Protein AF-R6WXA5-F1 (afdb_monomer_lite)

pLDDT: mean 90.37, std 5.92, range [60.19, 98.25]

Sequence (351 aa):
MADRLEKLKTVSFQEGLGNMNDKSKRLVQAVDMLAMAINAKVDKEKLERTALLCKCDLVTGMVIEFTELQGVMGREYAKLDGEAPEVALGIYEHYLPRFAGDELPTTDIGRLTGIADKLDNICATFSRGLAPTGSQDPYALRRQALGIINILLDGNYHVSLYKVIAGALYLLNIPAEDTKKLVPQIAEFMKQRLRNMLMDQGIRYDVVDAVLADQMNDDFTDLVARAKALNSFVASAEAPALIQAATRVANLCKKIEEESAINPQLFAVEAEGALHNAAMAASKEVLVAATKYDYAAVLAEAVKLVDPINKFFEDVMVMDEDVRVKNNRLALLAAVKDITHAVGDLSVIVQ

Organism: NCBI:txid1263101

Secondary structure (DSSP, 8-state):
-HHHHGGGGGSB-STTS-BHHHHHHHHHHHHHHHHHHTT----HHHHHHHHHHTTGGGGSHHHHH-GGGTTHHHHHHHHHTT--HHHHHHHHHTT--SSTTPPPP-SHHHHHHHHHHHHHHHHHHHHTT----TT--TT-HHHHHHHHHHHHHHTT----HHHHHHHHHHHTT--HHHHHHHHHHHHHHHHHHHHHHHHHTT--HHHHHHHHT-SS---HHHHHHHHHHHHHHHTSTTHHHHHHHHHHHHHHHTT-SS-----GGG--SHHHHHHHHHHHHHHHHHHHHHHTT-HHHHHHHHHTTHHHHHHHHHH--SS-SSHHHHHHHHHHHHHHHHHHTSSS-GGG---

Foldseek 3Di:
DVVLLVVQQVACDDVPQGTVNLQLQLLLVLLVVQCVQQVPPDDNVLLSLLSNQLCSCCPPPCCVVPVVCRLVVSLVVCVVVVHDNSSSLLSNQLCPPVAPPRDHRPDPSNLSSNLSNLLLLLLVCVLVVNPDDDPDDPPCNLRSLVNNLVSCQVVVGWGQQLVSSLSSCVSSVHDPVVNVVSSVVSLVSSLVSLLVVCVVVVQDNLLSCFLSVPPPDSTSNLSSLLSVLVSVVCPDPLLVLLLVLLLVLVVLLVPDPDQDDADPVLDPDVLLVVLLVLLVVLVVQLVVCVVVSNVNSLQVSLSSSSVSSVVCVVTDDLPDPPPVSNNNSNNSSVSNNCSSSVSGRSNSDDD

InterPro domains:
  IPR006194 Glycine-tRNA synthetase, heterodimeric [PS50861] (22-314)
  IPR006194 Glycine-tRNA synthetase, heterodimeric [PTHR30075] (2-349)
  IPR008909 DALR anticodon binding [PF05746] (244-339)
  IPR008909 DALR anticodon binding [SM00836] (243-339)
  IPR009080 Aminoacyl-tRNA synthetase, class Ia, anticodon-binding [SSF47323] (240-338)
  IPR015944 Glycine-tRNA ligase, beta subunit [PF02092] (2-213)
  IPR015944 Glycine-tRNA ligase, beta subunit [TIGR00211] (2-349)

Radius of gyration: 25.03 Å; chains: 1; bounding box: 55×35×79 Å

Structure (mmCIF, N/CA/C/O backbone):
data_AF-R6WXA5-F1
#
_entry.id   AF-R6WXA5-F1
#
loop_
_atom_site.group_PDB
_atom_site.id
_atom_site.type_symbol
_atom_site.label_atom_id
_atom_site.label_alt_id
_atom_site.label_comp_id
_atom_site.label_asym_id
_atom_site.label_entity_id
_atom_site.label_seq_id
_atom_site.pdbx_PDB_ins_code
_atom_site.Cartn_x
_atom_site.Cartn_y
_atom_site.Cartn_z
_atom_site.occupancy
_atom_site.B_iso_or_equiv
_atom_site.auth_seq_id
_atom_site.auth_comp_id
_atom_site.auth_asym_id
_atom_site.auth_atom_id
_atom_site.pdbx_PDB_model_num
ATOM 1 N N . MET A 1 1 ? 15.203 -4.838 -30.012 1.00 76.81 1 MET A N 1
ATOM 2 C CA . MET A 1 1 ? 15.197 -4.538 -28.566 1.00 76.81 1 MET A CA 1
ATOM 3 C C . MET A 1 1 ? 16.070 -5.529 -27.831 1.00 76.81 1 MET A C 1
ATOM 5 O O . MET A 1 1 ? 16.974 -5.095 -27.131 1.00 76.81 1 MET A O 1
ATOM 9 N N . ALA A 1 2 ? 15.900 -6.831 -28.078 1.00 77.69 2 ALA A N 1
ATOM 10 C CA . ALA A 1 2 ? 16.772 -7.879 -27.544 1.00 77.69 2 ALA A CA 1
ATOM 11 C C . ALA A 1 2 ? 18.280 -7.620 -27.769 1.00 77.69 2 ALA A C 1
ATOM 13 O O . ALA A 1 2 ? 19.052 -7.717 -26.823 1.00 77.69 2 ALA A O 1
ATOM 14 N N . ASP A 1 3 ? 18.701 -7.163 -28.954 1.00 80.12 3 ASP A N 1
ATOM 15 C CA . ASP A 1 3 ? 20.123 -6.858 -29.224 1.00 80.12 3 ASP A CA 1
ATOM 16 C C . ASP A 1 3 ? 20.683 -5.696 -28.382 1.00 80.12 3 ASP A C 1
ATOM 18 O O . ASP A 1 3 ? 21.893 -5.568 -28.184 1.00 80.12 3 ASP A O 1
ATOM 22 N N . ARG A 1 4 ? 19.806 -4.817 -27.878 1.00 83.88 4 ARG A N 1
ATOM 23 C CA . ARG A 1 4 ? 20.179 -3.687 -27.012 1.00 83.88 4 ARG A CA 1
ATOM 24 C C . ARG A 1 4 ? 20.312 -4.107 -25.548 1.00 83.88 4 ARG A C 1
ATOM 26 O O . ARG A 1 4 ? 20.977 -3.407 -24.790 1.00 83.88 4 ARG A O 1
ATOM 33 N N . LEU A 1 5 ? 19.765 -5.262 -25.169 1.00 84.81 5 LEU A N 1
ATOM 34 C CA . LEU A 1 5 ? 19.837 -5.800 -23.812 1.00 84.81 5 LEU A CA 1
ATOM 35 C C . LEU A 1 5 ? 21.292 -5.996 -23.360 1.00 84.81 5 LEU A C 1
ATOM 37 O O . LEU A 1 5 ? 21.645 -5.654 -22.234 1.00 84.81 5 LEU A O 1
ATOM 41 N N . GLU A 1 6 ? 22.157 -6.490 -24.249 1.00 88.81 6 GLU A N 1
ATOM 42 C CA . GLU A 1 6 ? 23.588 -6.664 -23.968 1.00 88.81 6 GLU A CA 1
ATOM 43 C C . GLU A 1 6 ? 24.308 -5.325 -23.775 1.00 88.81 6 GLU A C 1
ATOM 45 O O . GLU A 1 6 ? 25.176 -5.201 -22.909 1.00 88.81 6 GLU A O 1
ATOM 50 N N . LYS A 1 7 ? 23.896 -4.285 -24.509 1.00 89.19 7 LYS A N 1
ATOM 51 C CA . LYS A 1 7 ? 24.450 -2.933 -24.356 1.00 89.19 7 LYS A CA 1
ATOM 52 C C . LYS A 1 7 ? 24.107 -2.313 -23.002 1.00 89.19 7 LYS A C 1
ATOM 54 O O . LYS A 1 7 ? 24.861 -1.474 -22.533 1.00 89.19 7 LYS A O 1
ATOM 59 N N . LEU A 1 8 ? 23.051 -2.756 -22.313 1.00 89.56 8 LEU A N 1
ATOM 60 C CA . LEU A 1 8 ? 22.745 -2.270 -20.959 1.00 89.56 8 LEU A CA 1
ATOM 61 C C . LEU A 1 8 ? 23.843 -2.576 -19.932 1.00 89.56 8 LEU A C 1
ATOM 63 O O . LEU A 1 8 ? 23.895 -1.918 -18.895 1.00 89.56 8 LEU A O 1
ATOM 67 N N . LYS A 1 9 ? 24.760 -3.509 -20.224 1.00 90.94 9 LYS A N 1
ATOM 68 C CA . LYS A 1 9 ? 25.940 -3.764 -19.383 1.00 90.94 9 LYS A CA 1
ATOM 69 C C . LYS A 1 9 ? 26.871 -2.553 -19.280 1.00 90.94 9 LYS A C 1
ATOM 71 O O . LYS A 1 9 ? 27.607 -2.447 -18.305 1.00 90.94 9 LYS A O 1
ATOM 76 N N . THR A 1 10 ? 26.835 -1.637 -20.252 1.00 88.69 10 THR A N 1
ATOM 77 C CA . THR A 1 10 ? 27.660 -0.419 -20.238 1.00 88.69 10 THR A CA 1
ATOM 78 C C . THR A 1 10 ? 27.063 0.698 -19.385 1.00 88.69 10 THR A C 1
ATOM 80 O O . THR A 1 10 ? 27.740 1.690 -19.131 1.00 88.69 10 THR A O 1
ATOM 83 N N . VAL A 1 11 ? 25.802 0.572 -18.960 1.00 89.56 11 VAL A N 1
ATOM 84 C CA . VAL A 1 11 ? 25.105 1.585 -18.164 1.00 89.56 11 VAL A CA 1
ATOM 85 C C . VAL A 1 11 ? 25.098 1.138 -16.708 1.00 89.56 11 VAL A C 1
ATOM 87 O O . VAL A 1 11 ? 24.411 0.183 -16.345 1.00 89.56 11 VAL A O 1
ATOM 90 N N . SER A 1 12 ? 25.879 1.823 -15.871 1.00 89.25 12 SER A N 1
ATOM 91 C CA . SER A 1 12 ? 25.886 1.588 -14.424 1.00 89.25 12 SER A CA 1
ATOM 92 C C . SER A 1 12 ? 24.507 1.891 -13.835 1.00 89.25 12 SER A C 1
ATOM 94 O O . SER A 1 12 ? 23.893 2.893 -14.200 1.00 89.25 12 SER A O 1
ATOM 96 N N . PHE A 1 13 ? 24.013 1.028 -12.946 1.00 85.56 13 PHE A N 1
ATOM 97 C CA . PHE A 1 13 ? 22.747 1.268 -12.257 1.00 85.56 13 PHE A CA 1
ATOM 98 C C . PHE A 1 13 ? 22.966 2.130 -11.014 1.00 85.56 13 PHE A C 1
ATOM 100 O O . PHE A 1 13 ? 22.492 3.259 -10.935 1.00 85.56 13 PHE A O 1
ATOM 107 N N . GLN A 1 14 ? 23.716 1.596 -10.055 1.00 84.31 14 GLN A N 1
ATOM 108 C CA . GLN A 1 14 ? 24.100 2.280 -8.830 1.00 84.31 14 GLN A CA 1
ATOM 109 C C . GLN A 1 14 ? 25.373 1.631 -8.289 1.00 84.31 14 GLN A C 1
ATOM 111 O O . GLN A 1 14 ? 25.626 0.446 -8.523 1.00 84.31 14 GLN A O 1
ATOM 116 N N . GLU A 1 15 ? 26.188 2.404 -7.575 1.00 80.00 15 GLU A N 1
ATOM 117 C CA . GLU A 1 15 ? 27.468 1.931 -7.054 1.00 80.00 15 GLU A CA 1
ATOM 118 C C . GLU A 1 15 ? 27.305 0.650 -6.212 1.00 80.00 15 GLU A C 1
ATOM 120 O O . GLU A 1 15 ? 26.543 0.586 -5.242 1.00 80.00 15 GLU A O 1
ATOM 125 N N . GLY A 1 16 ? 27.999 -0.413 -6.631 1.00 80.81 16 GLY A N 1
ATOM 126 C CA . GLY A 1 16 ? 27.947 -1.722 -5.979 1.00 80.81 16 GLY A CA 1
ATOM 127 C C . GLY A 1 16 ? 26.643 -2.514 -6.169 1.00 80.81 16 GLY A C 1
ATOM 128 O O . GLY A 1 16 ? 26.436 -3.470 -5.425 1.00 80.81 16 GLY A O 1
ATOM 129 N N . LEU A 1 17 ? 25.766 -2.138 -7.113 1.00 86.50 17 LEU A N 1
ATOM 130 C CA . LEU A 1 17 ? 24.516 -2.857 -7.444 1.00 86.50 17 LEU A CA 1
ATOM 131 C C . LEU A 1 17 ? 24.428 -3.307 -8.917 1.00 86.50 17 LEU A C 1
ATOM 133 O O . LEU A 1 17 ? 23.364 -3.712 -9.389 1.00 86.50 17 LEU A O 1
ATOM 137 N N . GLY A 1 18 ? 25.553 -3.263 -9.633 1.00 90.31 18 GLY A N 1
ATOM 138 C CA . GLY A 1 18 ? 25.670 -3.748 -11.007 1.00 90.31 18 GLY A CA 1
ATOM 139 C C . GLY A 1 18 ? 25.228 -2.732 -12.060 1.00 90.31 18 GLY A C 1
ATOM 140 O O . GLY A 1 18 ? 25.332 -1.516 -11.879 1.00 90.31 18 GLY A O 1
ATOM 141 N N . ASN A 1 19 ? 24.773 -3.247 -13.196 1.00 93.81 19 ASN A N 1
ATOM 142 C CA . ASN A 1 19 ? 24.409 -2.459 -14.377 1.00 93.81 19 ASN A CA 1
ATOM 143 C C . ASN A 1 19 ? 22.910 -2.594 -14.722 1.00 93.81 19 ASN A C 1
ATOM 145 O O . ASN A 1 19 ? 22.158 -3.338 -14.087 1.00 93.81 19 ASN A O 1
ATOM 149 N N . MET A 1 20 ? 22.455 -1.876 -15.751 1.00 93.69 20 MET A N 1
ATOM 150 C CA . MET A 1 20 ? 21.048 -1.896 -16.171 1.00 93.69 20 MET A CA 1
ATOM 151 C C . MET A 1 20 ? 20.593 -3.248 -16.753 1.00 93.69 20 MET A C 1
ATOM 153 O O . MET A 1 20 ? 19.396 -3.545 -16.732 1.00 93.69 20 MET A O 1
ATOM 157 N N . ASN A 1 21 ? 21.508 -4.104 -17.229 1.00 93.81 21 ASN A N 1
ATOM 158 C CA . ASN A 1 21 ? 21.177 -5.483 -17.617 1.00 93.81 21 ASN A CA 1
ATOM 159 C C . ASN A 1 21 ? 20.831 -6.324 -16.380 1.00 93.81 21 ASN A C 1
ATOM 161 O O . ASN A 1 21 ? 19.823 -7.031 -16.381 1.00 93.81 21 ASN A O 1
ATOM 165 N N . ASP A 1 22 ? 21.623 -6.197 -15.310 1.00 94.06 22 ASP A N 1
ATOM 166 C CA . ASP A 1 22 ? 21.367 -6.874 -14.034 1.00 94.06 22 ASP A CA 1
ATOM 167 C C . ASP A 1 22 ? 20.037 -6.411 -13.434 1.00 94.06 22 ASP A C 1
ATOM 169 O O . ASP A 1 22 ? 19.233 -7.231 -12.988 1.00 94.06 22 ASP A O 1
ATOM 173 N N . LYS A 1 23 ? 19.756 -5.101 -13.505 1.00 95.88 23 LYS A N 1
ATOM 174 C CA . LYS A 1 23 ? 18.448 -4.549 -13.138 1.00 95.88 23 LYS A CA 1
ATOM 175 C C . LYS A 1 23 ? 17.323 -5.152 -13.974 1.00 95.88 23 LYS A C 1
ATOM 177 O O . LYS A 1 23 ? 16.345 -5.598 -13.397 1.00 95.88 23 LYS A O 1
ATOM 182 N N . SER A 1 24 ? 17.458 -5.235 -15.297 1.00 95.75 24 SER A N 1
ATOM 183 C CA . SER A 1 24 ? 16.407 -5.798 -16.164 1.00 95.75 24 SER A CA 1
ATOM 184 C C . SER A 1 24 ? 16.077 -7.251 -15.793 1.00 95.75 24 SER A C 1
ATOM 186 O O . SER A 1 24 ? 14.912 -7.607 -15.645 1.00 95.75 24 SER A O 1
ATOM 188 N N . LYS A 1 25 ? 17.093 -8.083 -15.525 1.00 96.12 25 LYS A N 1
ATOM 189 C CA . LYS A 1 25 ? 16.899 -9.463 -15.032 1.00 96.12 25 LYS A CA 1
ATOM 190 C C . LYS A 1 25 ? 16.238 -9.516 -13.655 1.00 96.12 25 LYS A C 1
ATOM 192 O O . LYS A 1 25 ? 15.459 -10.424 -13.371 1.00 96.12 25 LYS A O 1
ATOM 197 N N . ARG A 1 26 ? 16.562 -8.560 -12.787 1.00 97.12 26 ARG A N 1
ATOM 198 C CA . ARG A 1 26 ? 15.945 -8.433 -11.467 1.00 97.12 26 ARG A CA 1
ATOM 199 C C . ARG A 1 26 ? 14.487 -7.987 -11.565 1.00 97.12 26 ARG A C 1
ATOM 201 O O . ARG A 1 26 ? 13.654 -8.512 -10.836 1.00 97.12 26 ARG A O 1
ATOM 208 N N . LEU A 1 27 ? 14.165 -7.092 -12.500 1.00 97.75 27 LEU A N 1
ATOM 209 C CA . LEU A 1 27 ? 12.795 -6.651 -12.755 1.00 97.75 27 LEU A CA 1
ATOM 210 C C . LEU A 1 27 ? 11.901 -7.799 -13.209 1.00 97.75 27 LEU A C 1
ATOM 212 O O . LEU A 1 27 ? 10.781 -7.867 -12.727 1.00 97.75 27 LEU A O 1
ATOM 216 N N . VAL A 1 28 ? 12.394 -8.725 -14.040 1.00 98.06 28 VAL A N 1
ATOM 217 C CA . VAL A 1 28 ? 11.647 -9.944 -14.414 1.00 98.06 28 VAL A CA 1
ATOM 218 C C . VAL A 1 28 ? 11.194 -10.722 -13.171 1.00 98.06 28 VAL A C 1
ATOM 220 O O . VAL A 1 28 ? 10.028 -11.078 -13.051 1.00 98.06 28 VAL A O 1
ATOM 223 N N . GLN A 1 29 ? 12.082 -10.909 -12.192 1.00 98.00 29 GLN A N 1
ATOM 224 C CA . GLN A 1 29 ? 11.730 -11.580 -10.933 1.00 98.00 29 GLN A CA 1
ATOM 225 C C . GLN A 1 29 ? 10.797 -10.730 -10.056 1.00 98.00 29 GLN A C 1
ATOM 227 O O . GLN A 1 29 ? 9.907 -11.258 -9.391 1.00 98.00 29 GLN A O 1
ATOM 232 N N . ALA A 1 30 ? 10.988 -9.409 -10.048 1.00 97.56 30 ALA A N 1
ATOM 233 C CA . ALA A 1 30 ? 10.184 -8.494 -9.246 1.00 97.56 30 ALA A CA 1
ATOM 234 C C . ALA A 1 30 ? 8.734 -8.395 -9.748 1.00 97.56 30 ALA A C 1
ATOM 236 O O . ALA A 1 30 ? 7.815 -8.379 -8.930 1.00 97.56 30 ALA A O 1
ATOM 237 N N . VAL A 1 31 ? 8.512 -8.364 -11.068 1.00 97.94 31 VAL A N 1
ATOM 238 C CA . VAL A 1 31 ? 7.155 -8.350 -11.635 1.00 97.94 31 VAL A CA 1
ATOM 239 C C . VAL A 1 31 ? 6.426 -9.666 -11.393 1.00 97.94 31 VAL A C 1
ATOM 241 O O . VAL A 1 31 ? 5.240 -9.637 -11.085 1.00 97.94 31 VAL A O 1
ATOM 244 N N . ASP A 1 32 ? 7.134 -10.796 -11.432 1.00 96.12 32 ASP A N 1
ATOM 245 C CA . ASP A 1 32 ? 6.596 -12.116 -11.086 1.00 96.12 32 ASP A CA 1
ATOM 246 C C . ASP A 1 32 ? 6.144 -12.179 -9.621 1.00 96.12 32 ASP A C 1
ATOM 248 O O . ASP A 1 32 ? 5.031 -12.611 -9.308 1.00 96.12 32 ASP A O 1
ATOM 252 N N . MET A 1 33 ? 6.997 -11.694 -8.714 1.00 96.19 33 MET A N 1
ATOM 253 C CA . MET A 1 33 ? 6.688 -11.601 -7.289 1.00 96.19 33 MET A CA 1
ATOM 254 C C . MET A 1 33 ? 5.468 -10.708 -7.034 1.00 96.19 33 MET A C 1
ATOM 256 O O . MET A 1 33 ? 4.586 -11.081 -6.261 1.00 96.19 33 MET A O 1
ATOM 260 N N . LEU A 1 34 ? 5.402 -9.542 -7.684 1.00 96.38 34 LEU A N 1
ATOM 261 C CA . LEU A 1 34 ? 4.277 -8.614 -7.565 1.00 96.38 34 LEU A CA 1
ATOM 262 C C . LEU A 1 34 ? 2.986 -9.209 -8.128 1.00 96.38 34 LEU A C 1
ATOM 264 O O . LEU A 1 34 ? 1.958 -9.154 -7.458 1.00 96.38 34 LEU A O 1
ATOM 268 N N . ALA A 1 35 ? 3.043 -9.813 -9.318 1.00 96.06 35 ALA A N 1
ATOM 269 C CA . ALA A 1 35 ? 1.898 -10.455 -9.951 1.00 96.06 35 ALA A CA 1
ATOM 270 C C . ALA A 1 35 ? 1.316 -11.559 -9.060 1.00 96.06 35 ALA A C 1
ATOM 272 O O . ALA A 1 35 ? 0.100 -11.641 -8.901 1.00 96.06 35 ALA A O 1
ATOM 273 N N . MET A 1 36 ? 2.172 -12.361 -8.418 1.00 94.12 36 MET A N 1
ATOM 274 C CA . MET A 1 36 ? 1.736 -13.377 -7.459 1.00 94.12 36 MET A CA 1
ATOM 275 C C . MET A 1 36 ? 1.150 -12.756 -6.185 1.00 94.12 36 MET A C 1
ATOM 277 O O . MET A 1 36 ? 0.115 -13.217 -5.707 1.00 94.12 36 MET A O 1
ATOM 281 N N . ALA A 1 37 ? 1.779 -11.706 -5.650 1.00 92.75 37 ALA A N 1
ATOM 282 C CA . ALA A 1 37 ? 1.340 -11.046 -4.423 1.00 92.75 37 ALA A CA 1
ATOM 283 C C . ALA A 1 37 ? -0.062 -10.429 -4.538 1.00 92.75 37 ALA A C 1
ATOM 285 O O . ALA A 1 37 ? -0.804 -10.455 -3.559 1.00 92.75 37 ALA A O 1
ATOM 286 N N . ILE A 1 38 ? -0.430 -9.919 -5.718 1.00 92.19 38 ILE A N 1
ATOM 287 C CA . ILE A 1 38 ? -1.754 -9.324 -5.969 1.00 92.19 38 ILE A CA 1
ATOM 288 C C . ILE A 1 38 ? -2.706 -10.250 -6.736 1.00 92.19 38 ILE A C 1
ATOM 290 O O . ILE A 1 38 ? -3.817 -9.845 -7.070 1.00 92.19 38 ILE A O 1
ATOM 294 N N . ASN A 1 39 ? -2.277 -11.480 -7.045 1.00 91.69 39 ASN A N 1
ATOM 295 C CA . ASN A 1 39 ? -3.011 -12.426 -7.889 1.00 91.69 39 ASN A CA 1
ATOM 296 C C . ASN A 1 39 ? -3.451 -11.810 -9.239 1.00 91.69 39 ASN A C 1
ATOM 298 O O . ASN A 1 39 ? -4.610 -11.915 -9.654 1.00 91.69 39 ASN A O 1
ATOM 302 N N . ALA A 1 40 ? -2.520 -11.122 -9.908 1.00 92.06 40 ALA A N 1
ATOM 303 C CA . ALA A 1 40 ? -2.768 -10.404 -11.154 1.00 92.06 40 ALA A CA 1
ATOM 304 C C . ALA A 1 40 ? -3.155 -11.360 -12.291 1.00 92.06 40 ALA A C 1
ATOM 306 O O . ALA A 1 40 ? -2.481 -12.361 -12.545 1.00 92.06 40 ALA A O 1
ATOM 307 N N . LYS A 1 41 ? -4.207 -11.015 -13.039 1.00 91.94 41 LYS A N 1
ATOM 308 C CA . LYS A 1 41 ? -4.645 -11.765 -14.226 1.00 91.94 41 LYS A CA 1
ATOM 309 C C . LYS A 1 41 ? -3.964 -11.221 -15.477 1.00 91.94 41 LYS A C 1
ATOM 311 O O . LYS A 1 41 ? -4.588 -10.551 -16.292 1.00 91.94 41 LYS A O 1
ATOM 316 N N . VAL A 1 42 ? -2.678 -11.518 -15.616 1.00 93.88 42 VAL A N 1
ATOM 317 C CA . VAL A 1 42 ? -1.849 -11.053 -16.735 1.00 93.88 42 VAL A CA 1
ATOM 318 C C . VAL A 1 42 ? -1.184 -12.209 -17.460 1.00 93.88 42 VAL A C 1
ATOM 320 O O . VAL A 1 42 ? -0.909 -13.258 -16.881 1.00 93.88 42 VAL A O 1
ATOM 323 N N . ASP A 1 43 ? -0.917 -12.003 -18.746 1.00 96.56 43 ASP A N 1
ATOM 324 C CA . ASP A 1 43 ? -0.082 -12.909 -19.522 1.00 96.56 43 ASP A CA 1
ATOM 325 C C . ASP A 1 43 ? 1.357 -12.829 -18.998 1.00 96.56 43 ASP A C 1
ATOM 327 O O . ASP A 1 43 ? 2.029 -11.799 -19.127 1.00 96.56 43 ASP A O 1
ATOM 331 N N . LYS A 1 44 ? 1.803 -13.920 -18.369 1.00 95.75 44 LYS A N 1
ATOM 332 C CA . LYS A 1 44 ? 3.112 -14.002 -17.726 1.00 95.75 44 LYS A CA 1
ATOM 333 C C . LYS A 1 44 ? 4.254 -13.779 -18.719 1.00 95.75 44 LYS A C 1
ATOM 335 O O . LYS A 1 44 ? 5.175 -13.029 -18.412 1.00 95.75 44 LYS A O 1
ATOM 340 N N . GLU A 1 45 ? 4.179 -14.366 -19.912 1.00 96.88 45 GLU A N 1
ATOM 341 C CA . GLU A 1 45 ? 5.239 -14.244 -20.916 1.00 96.88 45 GLU A CA 1
ATOM 342 C C . GLU A 1 45 ? 5.386 -12.786 -21.365 1.00 96.88 45 GLU A C 1
ATOM 344 O O . GLU A 1 45 ? 6.494 -12.251 -21.427 1.00 96.88 45 GLU A O 1
ATOM 349 N N . LYS A 1 46 ? 4.261 -12.098 -21.594 1.00 97.69 46 LYS A N 1
ATOM 350 C CA . LYS A 1 46 ? 4.272 -10.674 -21.963 1.00 97.69 46 LYS A CA 1
ATOM 351 C C . LYS A 1 46 ? 4.759 -9.782 -20.821 1.00 97.69 46 LYS A C 1
ATOM 353 O O . LYS A 1 46 ? 5.482 -8.817 -21.078 1.00 97.69 46 LYS A O 1
ATOM 358 N N . LEU A 1 47 ? 4.399 -10.086 -19.573 1.00 98.00 47 LEU A N 1
ATOM 359 C CA . LEU A 1 47 ? 4.871 -9.343 -18.403 1.00 98.00 47 LEU A CA 1
ATOM 360 C C . LEU A 1 47 ? 6.394 -9.451 -18.250 1.00 98.00 47 LEU A C 1
ATOM 362 O O . LEU A 1 47 ? 7.082 -8.431 -18.189 1.00 98.00 47 LEU A O 1
ATOM 366 N N . GLU A 1 48 ? 6.927 -10.673 -18.252 1.00 97.69 48 GLU A N 1
ATOM 367 C CA . GLU A 1 48 ? 8.368 -10.923 -18.159 1.00 97.69 48 GLU A CA 1
ATOM 368 C C . GLU A 1 48 ? 9.116 -10.292 -19.340 1.00 97.69 48 GLU A C 1
ATOM 370 O O . GLU A 1 48 ? 10.147 -9.639 -19.153 1.00 97.69 48 GLU A O 1
ATOM 375 N N . ARG A 1 49 ? 8.573 -10.413 -20.561 1.00 97.56 49 ARG A N 1
ATOM 376 C CA . ARG A 1 49 ? 9.151 -9.794 -21.761 1.00 97.56 49 ARG A CA 1
ATOM 377 C C . ARG A 1 49 ? 9.206 -8.274 -21.646 1.00 97.56 49 ARG A C 1
ATOM 379 O O . ARG A 1 49 ? 10.221 -7.674 -22.002 1.00 97.56 49 ARG A O 1
ATOM 386 N N . THR A 1 50 ? 8.156 -7.655 -21.108 1.00 98.06 50 THR A N 1
ATOM 387 C CA . THR A 1 50 ? 8.114 -6.209 -20.851 1.00 98.06 50 THR A CA 1
ATOM 388 C C . THR A 1 50 ? 9.186 -5.810 -19.847 1.00 98.06 50 THR A C 1
ATOM 390 O O . THR A 1 50 ? 9.989 -4.925 -20.138 1.00 98.06 50 THR A O 1
ATOM 393 N N . ALA A 1 51 ? 9.254 -6.487 -18.699 1.00 97.50 51 ALA A N 1
ATOM 394 C CA . ALA A 1 51 ? 10.229 -6.195 -17.650 1.00 97.50 51 ALA A CA 1
ATOM 395 C C . ALA A 1 51 ? 11.684 -6.371 -18.114 1.00 97.50 51 ALA A C 1
ATOM 397 O O . ALA A 1 51 ? 12.560 -5.605 -17.716 1.00 97.50 51 ALA A O 1
ATOM 398 N N . LEU A 1 52 ? 11.941 -7.341 -18.996 1.00 97.19 52 LEU A N 1
ATOM 399 C CA . LEU A 1 52 ? 13.265 -7.567 -19.566 1.00 97.19 52 LEU A CA 1
ATOM 400 C C . LEU A 1 52 ? 13.692 -6.441 -20.517 1.00 97.19 52 LEU A C 1
ATOM 402 O O . LEU A 1 52 ? 14.869 -6.086 -20.570 1.00 97.19 52 LEU A O 1
ATOM 406 N N . LEU A 1 53 ? 12.755 -5.899 -21.299 1.00 96.38 53 LEU A N 1
ATOM 407 C CA . LEU A 1 53 ? 13.053 -4.950 -22.373 1.00 96.38 53 LEU A CA 1
ATOM 408 C C . LEU A 1 53 ? 12.848 -3.481 -21.985 1.00 96.38 53 LEU A C 1
ATOM 410 O O . LEU A 1 53 ? 13.333 -2.605 -22.703 1.00 96.38 53 LEU A O 1
ATOM 414 N N . CYS A 1 54 ? 12.175 -3.193 -20.870 1.00 95.44 54 CYS A N 1
ATOM 415 C CA . CYS A 1 54 ? 11.697 -1.852 -20.524 1.00 95.44 54 CYS A CA 1
ATOM 416 C C . CYS A 1 54 ? 12.789 -0.777 -20.439 1.00 95.44 54 CYS A C 1
ATOM 418 O O . CYS A 1 54 ? 12.501 0.382 -20.708 1.00 95.44 54 CYS A O 1
ATOM 420 N N . LYS A 1 55 ? 14.041 -1.149 -20.140 1.00 94.94 55 LYS A N 1
ATOM 421 C CA . LYS A 1 55 ? 15.185 -0.220 -20.067 1.00 94.94 55 LYS A CA 1
ATOM 422 C C . LYS A 1 55 ? 16.072 -0.193 -21.313 1.00 94.94 55 LYS A C 1
ATOM 424 O O . LYS A 1 55 ? 17.070 0.521 -21.330 1.00 94.94 55 LYS A O 1
ATOM 429 N N . CYS A 1 56 ? 15.752 -0.962 -22.357 1.00 92.62 56 CYS A N 1
ATOM 430 C CA . CYS A 1 56 ? 16.582 -1.068 -23.567 1.00 92.62 56 CYS A CA 1
ATOM 431 C C . CYS A 1 56 ? 16.655 0.229 -24.388 1.00 92.62 56 CYS A C 1
ATOM 433 O O . CYS A 1 56 ? 17.533 0.367 -25.243 1.00 92.62 56 CYS A O 1
ATOM 435 N N . ASP A 1 57 ? 15.745 1.172 -24.162 1.00 91.75 57 ASP A N 1
ATOM 436 C CA . ASP A 1 57 ? 15.742 2.477 -24.813 1.00 91.75 57 ASP A CA 1
ATOM 437 C C . ASP A 1 57 ? 16.861 3.401 -24.303 1.00 91.75 57 ASP A C 1
ATOM 439 O O . ASP A 1 57 ? 17.357 4.214 -25.081 1.00 91.75 57 ASP A O 1
ATOM 443 N N . LEU A 1 58 ? 17.352 3.209 -23.072 1.00 90.50 58 LEU A N 1
ATOM 444 C CA . LEU A 1 58 ? 18.436 3.998 -22.461 1.00 90.50 58 LEU A CA 1
ATOM 445 C C . LEU A 1 58 ? 19.748 4.006 -23.262 1.00 90.50 58 LEU A C 1
ATOM 447 O O . LEU A 1 58 ? 20.554 4.920 -23.124 1.00 90.50 58 LEU A O 1
ATOM 451 N N . VAL A 1 59 ? 19.978 2.989 -24.094 1.00 89.94 59 VAL A N 1
ATOM 452 C CA . VAL A 1 59 ? 21.190 2.838 -24.925 1.00 89.94 59 VAL A CA 1
ATOM 453 C C . VAL A 1 59 ? 20.959 3.229 -26.386 1.00 89.94 59 VAL A C 1
ATOM 455 O O . VAL A 1 59 ? 21.762 2.904 -27.265 1.00 89.94 59 VAL A O 1
ATOM 458 N N . THR A 1 60 ? 19.837 3.885 -26.678 1.00 87.69 60 THR A N 1
ATOM 459 C CA . THR A 1 60 ? 19.520 4.377 -28.021 1.00 87.69 60 THR A CA 1
ATOM 460 C C . THR A 1 60 ? 20.041 5.797 -28.198 1.00 87.69 60 THR A C 1
ATOM 462 O O . THR A 1 60 ? 19.962 6.604 -27.276 1.00 87.69 60 THR A O 1
ATOM 465 N N . GLY A 1 61 ? 20.554 6.118 -29.392 1.00 86.00 61 GLY A N 1
ATOM 466 C CA . GLY A 1 61 ? 21.091 7.455 -29.678 1.00 86.00 61 GLY A CA 1
ATOM 467 C C . GLY A 1 61 ? 20.078 8.566 -29.395 1.00 86.00 61 GLY A C 1
ATOM 468 O O . GLY A 1 61 ? 20.419 9.537 -28.735 1.00 86.00 61 GLY A O 1
ATOM 469 N N . MET A 1 62 ? 18.808 8.362 -29.774 1.00 88.25 62 MET A N 1
ATOM 470 C CA . MET A 1 62 ? 17.750 9.343 -29.510 1.00 88.25 62 MET A CA 1
ATOM 471 C C . MET A 1 62 ? 17.530 9.607 -28.019 1.00 88.25 62 MET A C 1
ATOM 473 O O . MET A 1 62 ? 17.354 10.755 -27.645 1.00 88.25 62 MET A O 1
ATOM 477 N N . VAL A 1 63 ? 17.545 8.583 -27.162 1.00 89.00 63 VAL A N 1
ATOM 478 C CA . VAL A 1 63 ? 17.335 8.769 -25.714 1.00 89.00 63 VAL A CA 1
ATOM 479 C C . VAL A 1 63 ? 18.577 9.332 -25.023 1.00 89.00 63 VAL A C 1
ATOM 481 O O . VAL A 1 63 ? 18.448 10.078 -24.053 1.00 89.00 63 VAL A O 1
ATOM 484 N N . ILE A 1 64 ? 19.772 8.998 -25.518 1.00 86.75 64 ILE A N 1
ATOM 485 C CA . ILE A 1 64 ? 21.029 9.588 -25.038 1.00 86.75 64 ILE A CA 1
ATOM 486 C C . ILE A 1 64 ? 21.048 11.097 -25.324 1.00 86.75 64 ILE A C 1
ATOM 488 O O . ILE A 1 64 ? 21.483 11.868 -24.473 1.00 86.75 64 ILE A O 1
ATOM 492 N N . GLU A 1 65 ? 20.559 11.518 -26.494 1.00 88.88 65 GLU A N 1
ATOM 493 C CA . GLU A 1 65 ? 20.468 12.932 -26.878 1.00 88.88 65 GLU A CA 1
ATOM 494 C C . GLU A 1 65 ? 19.261 13.649 -26.244 1.00 88.88 65 GLU A C 1
ATOM 496 O O . GLU A 1 65 ? 19.384 14.798 -25.823 1.00 88.88 65 GLU A O 1
ATOM 501 N N . PHE A 1 66 ? 18.113 12.971 -26.125 1.00 91.19 66 PHE A N 1
ATOM 502 C CA . PHE A 1 66 ? 16.843 13.529 -25.650 1.00 91.19 66 PHE A CA 1
ATOM 503 C C . PHE A 1 66 ? 16.197 12.615 -24.599 1.00 91.19 66 PHE A C 1
ATOM 505 O O . PHE A 1 66 ? 15.391 11.730 -24.901 1.00 91.19 66 PHE A O 1
ATOM 512 N N . THR A 1 67 ? 16.518 12.850 -23.326 1.00 86.44 67 THR A N 1
ATOM 513 C CA . THR A 1 67 ? 16.035 12.027 -22.199 1.00 86.44 67 THR A CA 1
ATOM 514 C C . THR A 1 67 ? 14.517 12.083 -22.000 1.00 86.44 67 THR A C 1
ATOM 516 O O . THR A 1 67 ? 13.931 11.153 -21.453 1.00 86.44 67 THR A O 1
ATOM 519 N N . GLU A 1 68 ? 13.853 13.126 -22.492 1.00 87.06 68 GLU A N 1
ATOM 520 C CA . GLU A 1 68 ? 12.391 13.270 -22.496 1.00 87.06 68 GLU A CA 1
ATOM 521 C C . GLU A 1 68 ? 11.662 12.250 -23.385 1.00 87.06 68 GLU A C 1
ATOM 523 O O . GLU A 1 68 ? 10.472 12.002 -23.191 1.00 87.06 68 GLU A O 1
ATOM 528 N N . LEU A 1 69 ? 12.376 11.616 -24.323 1.00 90.88 69 LEU A N 1
ATOM 529 C CA . LEU A 1 69 ? 11.833 10.603 -25.228 1.00 90.88 69 LEU A CA 1
ATOM 530 C C . LEU A 1 69 ? 11.863 9.174 -24.650 1.00 90.88 69 LEU A C 1
ATOM 532 O O . LEU A 1 69 ? 11.474 8.220 -25.337 1.00 90.88 69 LEU A O 1
ATOM 536 N N . GLN A 1 70 ? 12.306 9.015 -23.397 1.00 90.19 70 GLN A N 1
ATOM 537 C CA . GLN A 1 70 ? 12.261 7.745 -22.665 1.00 90.19 70 GLN A CA 1
ATOM 538 C C . GLN A 1 70 ? 10.843 7.160 -22.640 1.00 90.19 70 GLN A C 1
ATOM 540 O O . GLN A 1 70 ? 9.844 7.875 -22.529 1.00 90.19 70 GLN A O 1
ATOM 545 N N . GLY A 1 71 ? 10.743 5.841 -22.791 1.00 91.38 71 GLY A N 1
ATOM 546 C CA . GLY A 1 71 ? 9.483 5.105 -22.891 1.00 91.38 71 GLY A CA 1
ATOM 547 C C . GLY A 1 71 ? 8.796 5.245 -24.251 1.00 91.38 71 GLY A C 1
ATOM 548 O O . GLY A 1 71 ? 8.389 4.238 -24.828 1.00 91.38 71 GLY A O 1
ATOM 549 N N . VAL A 1 72 ? 8.703 6.460 -24.809 1.00 94.00 72 VAL A N 1
ATOM 550 C CA . VAL A 1 72 ? 8.108 6.697 -26.139 1.00 94.00 72 VAL A CA 1
ATOM 551 C C . VAL A 1 72 ? 8.937 5.995 -27.208 1.00 94.00 72 VAL A C 1
ATOM 553 O O . VAL A 1 72 ? 8.416 5.165 -27.954 1.00 94.00 72 VAL A O 1
ATOM 556 N N . MET A 1 73 ? 10.246 6.253 -27.230 1.00 93.38 73 MET A N 1
ATOM 557 C CA . MET A 1 73 ? 11.155 5.574 -28.154 1.00 93.38 73 MET A CA 1
ATOM 558 C C . MET A 1 73 ? 11.241 4.082 -27.862 1.00 93.38 73 MET A C 1
ATOM 560 O O . MET A 1 73 ? 11.299 3.283 -28.794 1.00 93.38 73 MET A O 1
ATOM 564 N N . GLY A 1 74 ? 11.179 3.695 -26.584 1.00 93.56 74 GLY A N 1
ATOM 565 C CA . GLY A 1 74 ? 11.106 2.296 -26.177 1.00 93.56 74 GLY A CA 1
ATOM 566 C C . GLY A 1 74 ? 9.950 1.552 -26.845 1.00 93.56 74 GLY A C 1
ATOM 567 O O . GLY A 1 74 ? 10.154 0.510 -27.468 1.00 93.56 74 GLY A O 1
ATOM 568 N N . ARG A 1 75 ? 8.747 2.124 -26.805 1.00 95.81 75 ARG A N 1
ATOM 569 C CA . ARG A 1 75 ? 7.567 1.559 -27.465 1.00 95.81 75 ARG A CA 1
ATOM 570 C C . ARG A 1 75 ? 7.711 1.504 -28.980 1.00 95.81 75 ARG A C 1
ATOM 572 O O . ARG A 1 75 ? 7.402 0.473 -29.571 1.00 95.81 75 ARG A O 1
ATOM 579 N N . GLU A 1 76 ? 8.150 2.588 -29.620 1.00 95.62 76 GLU A N 1
ATOM 580 C CA . GLU A 1 76 ? 8.248 2.613 -31.086 1.00 95.62 76 GLU A CA 1
ATOM 581 C C . GLU A 1 76 ? 9.307 1.633 -31.607 1.00 95.62 76 GLU A C 1
ATOM 583 O O . GLU A 1 76 ? 9.054 0.913 -32.571 1.00 95.62 76 GLU A O 1
ATOM 588 N N . TYR A 1 77 ? 10.448 1.501 -30.925 1.00 93.81 77 TYR A N 1
ATOM 589 C CA . TYR A 1 77 ? 11.428 0.469 -31.263 1.00 93.81 77 TYR A CA 1
ATOM 590 C C . TYR A 1 77 ? 10.885 -0.945 -31.032 1.00 93.81 77 TYR A C 1
ATOM 592 O O . TYR A 1 77 ? 11.070 -1.795 -31.894 1.00 93.81 77 TYR A O 1
ATOM 600 N N . ALA A 1 78 ? 10.181 -1.202 -29.924 1.00 94.44 78 ALA A N 1
ATOM 601 C CA . ALA A 1 78 ? 9.589 -2.515 -29.665 1.00 94.44 78 ALA A CA 1
ATOM 602 C C . ALA A 1 78 ? 8.585 -2.929 -30.757 1.00 94.44 78 ALA A C 1
ATOM 604 O O . ALA A 1 78 ? 8.618 -4.068 -31.216 1.00 94.44 78 ALA A O 1
ATOM 605 N N . LYS A 1 79 ? 7.754 -1.993 -31.239 1.00 95.06 79 LYS A N 1
ATOM 606 C CA . LYS A 1 79 ? 6.844 -2.236 -32.372 1.00 95.06 79 LYS A CA 1
ATOM 607 C C . LYS A 1 79 ? 7.595 -2.567 -33.662 1.00 95.06 79 LYS A C 1
ATOM 609 O O . LYS A 1 79 ? 7.212 -3.497 -34.363 1.00 95.06 79 LYS A O 1
ATOM 614 N N . LEU A 1 80 ? 8.648 -1.809 -33.980 1.00 94.06 80 LEU A N 1
ATOM 615 C CA . LEU A 1 80 ? 9.468 -2.047 -35.175 1.00 94.06 80 LEU A CA 1
ATOM 616 C C . LEU A 1 80 ? 10.179 -3.404 -35.128 1.00 94.06 80 LEU A C 1
ATOM 618 O O . LEU A 1 80 ? 10.350 -4.040 -36.163 1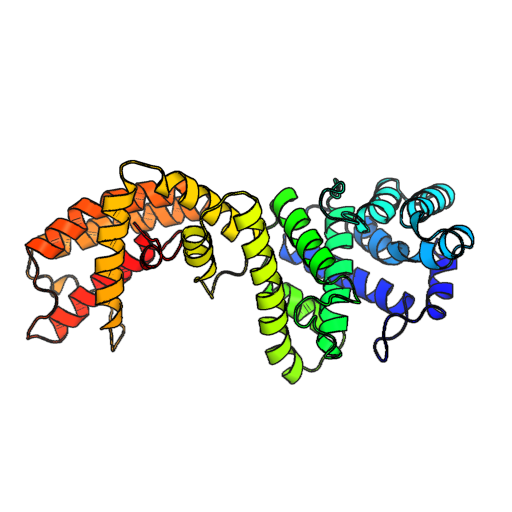.00 94.06 80 LEU A O 1
ATOM 622 N N . ASP A 1 81 ? 10.552 -3.849 -33.929 1.00 93.25 81 ASP A N 1
ATOM 623 C CA . ASP A 1 81 ? 11.189 -5.143 -33.690 1.00 93.25 81 ASP A CA 1
ATOM 624 C C . ASP A 1 81 ? 10.182 -6.317 -33.659 1.00 93.25 81 ASP A C 1
ATOM 626 O O . ASP A 1 81 ? 10.585 -7.463 -33.470 1.00 93.25 81 ASP A O 1
ATOM 630 N N . GLY A 1 82 ? 8.884 -6.052 -33.862 1.00 94.56 82 GLY A N 1
ATOM 631 C CA . GLY A 1 82 ? 7.831 -7.070 -33.930 1.00 94.56 82 GLY A CA 1
ATOM 632 C C . GLY A 1 82 ? 7.354 -7.601 -32.575 1.00 94.56 82 GLY A C 1
ATOM 633 O O . GLY A 1 82 ? 6.721 -8.655 -32.534 1.00 94.56 82 GLY A O 1
ATOM 634 N N . GLU A 1 83 ? 7.646 -6.905 -31.471 1.00 96.62 83 GLU A N 1
ATOM 635 C CA . GLU A 1 83 ? 7.127 -7.275 -30.148 1.00 96.62 83 GLU A CA 1
ATOM 636 C C . GLU A 1 83 ? 5.597 -7.121 -30.094 1.00 96.62 83 GLU A C 1
ATOM 638 O O . GLU A 1 83 ? 5.002 -6.296 -30.796 1.00 96.62 83 GLU A O 1
ATOM 643 N N . ALA A 1 84 ? 4.951 -7.896 -29.219 1.00 96.75 84 ALA A N 1
ATOM 644 C CA . ALA A 1 84 ? 3.504 -7.824 -29.036 1.00 96.75 84 ALA A CA 1
ATOM 645 C C . ALA A 1 84 ? 3.052 -6.400 -28.630 1.00 96.75 84 ALA A C 1
ATOM 647 O O . ALA A 1 84 ? 3.758 -5.730 -27.864 1.00 96.75 84 ALA A O 1
ATOM 648 N N . PRO A 1 85 ? 1.873 -5.925 -29.083 1.00 96.75 85 PRO A N 1
ATOM 649 C CA . PRO A 1 85 ? 1.384 -4.582 -28.766 1.00 96.75 85 PRO A CA 1
ATOM 650 C C . PRO A 1 85 ? 1.346 -4.269 -27.265 1.00 96.75 85 PRO A C 1
ATOM 652 O O . PRO A 1 85 ? 1.676 -3.153 -26.866 1.00 96.75 85 PRO A O 1
ATOM 655 N N . GLU A 1 86 ? 0.996 -5.249 -26.432 1.00 96.62 86 GLU A N 1
ATOM 656 C CA . GLU A 1 86 ? 0.933 -5.106 -24.976 1.00 96.62 86 GLU A CA 1
ATOM 657 C C . GLU A 1 86 ? 2.325 -4.960 -24.351 1.00 96.62 86 GLU A C 1
ATOM 659 O O . GLU A 1 86 ? 2.491 -4.189 -23.409 1.00 96.62 86 GLU A O 1
ATOM 664 N N . VAL A 1 87 ? 3.338 -5.633 -24.911 1.00 97.50 87 VAL A N 1
ATOM 665 C CA . VAL A 1 87 ? 4.739 -5.484 -24.485 1.00 97.50 87 VAL A CA 1
ATOM 666 C C . VAL A 1 87 ? 5.239 -4.087 -24.830 1.00 97.50 87 VAL A C 1
ATOM 668 O O . VAL A 1 87 ? 5.791 -3.390 -23.981 1.00 97.50 87 VAL A O 1
ATOM 671 N N . ALA A 1 88 ? 5.004 -3.636 -26.064 1.00 97.19 88 ALA A N 1
ATOM 672 C CA . ALA A 1 88 ? 5.399 -2.298 -26.487 1.00 97.19 88 ALA A CA 1
ATOM 673 C C . ALA A 1 88 ? 4.708 -1.209 -25.646 1.00 97.19 88 ALA A C 1
ATOM 675 O O . ALA A 1 88 ? 5.352 -0.236 -25.247 1.00 97.19 88 ALA A O 1
ATOM 676 N N . LEU A 1 89 ? 3.413 -1.371 -25.349 1.00 97.62 89 LEU A N 1
ATOM 677 C CA . LEU A 1 89 ? 2.678 -0.453 -24.482 1.00 97.62 89 LEU A CA 1
ATOM 678 C C . LEU A 1 89 ? 3.214 -0.481 -23.045 1.00 97.62 89 LEU A C 1
ATOM 680 O O . LEU A 1 89 ? 3.479 0.583 -22.495 1.00 97.62 89 LEU A O 1
ATOM 684 N N . GLY A 1 90 ? 3.473 -1.661 -22.477 1.00 97.44 90 GLY A N 1
ATOM 685 C CA . GLY A 1 90 ? 4.065 -1.803 -21.146 1.00 97.44 90 GLY A CA 1
ATOM 686 C C . GLY A 1 90 ? 5.443 -1.138 -21.017 1.00 97.44 90 GLY A C 1
ATOM 687 O O . GLY A 1 90 ? 5.733 -0.509 -19.998 1.00 97.44 90 GLY A O 1
ATOM 688 N N . ILE A 1 91 ? 6.273 -1.190 -22.069 1.00 97.31 91 ILE A N 1
ATOM 689 C CA . ILE A 1 91 ? 7.568 -0.485 -22.125 1.00 97.31 91 ILE A CA 1
ATOM 690 C C . ILE A 1 91 ? 7.377 1.035 -22.044 1.00 97.31 91 ILE A C 1
ATOM 692 O O . ILE A 1 91 ? 8.186 1.714 -21.421 1.00 97.31 91 ILE A O 1
ATOM 696 N N . TYR A 1 92 ? 6.318 1.592 -22.622 1.00 97.12 92 TYR A N 1
ATOM 697 C CA . TYR A 1 92 ? 6.008 3.009 -22.434 1.00 97.12 92 TYR A CA 1
ATOM 698 C C . TYR A 1 92 ? 5.456 3.278 -21.029 1.00 97.12 92 TYR A C 1
ATOM 700 O O . TYR A 1 92 ? 5.964 4.137 -20.308 1.00 97.12 92 TYR A O 1
ATOM 708 N N . GLU A 1 93 ? 4.447 2.510 -20.626 1.00 97.31 93 GLU A N 1
ATOM 709 C CA . GLU A 1 93 ? 3.681 2.758 -19.410 1.00 97.31 93 GLU A CA 1
ATOM 710 C C . GLU A 1 93 ? 4.495 2.588 -18.123 1.00 97.31 93 GLU A C 1
ATOM 712 O O . GLU A 1 93 ? 4.215 3.284 -17.155 1.00 97.31 93 GLU A O 1
ATOM 717 N N . HIS A 1 94 ? 5.537 1.749 -18.079 1.00 97.31 94 HIS A N 1
ATOM 718 C CA . HIS A 1 94 ? 6.314 1.570 -16.841 1.00 97.31 94 HIS A CA 1
ATOM 719 C C . HIS A 1 94 ? 7.002 2.864 -16.347 1.00 97.31 94 HIS A C 1
ATOM 721 O O . HIS A 1 94 ? 7.304 3.004 -15.157 1.00 97.31 94 HIS A O 1
ATOM 727 N N . TYR A 1 95 ? 7.247 3.829 -17.243 1.00 95.31 95 TYR A N 1
ATOM 728 C CA . TYR A 1 95 ? 7.767 5.143 -16.863 1.00 95.31 95 TYR A CA 1
ATOM 729 C C . TYR A 1 95 ? 6.718 6.002 -16.149 1.00 95.31 95 TYR A C 1
ATOM 731 O O . TYR A 1 95 ? 7.085 6.855 -15.336 1.00 95.31 95 TYR A O 1
ATOM 739 N N . LEU A 1 96 ? 5.431 5.757 -16.392 1.00 95.38 96 LEU A N 1
ATOM 740 C CA . LEU A 1 96 ? 4.333 6.508 -15.801 1.00 95.38 96 LEU A CA 1
ATOM 741 C C . LEU A 1 96 ? 4.141 6.167 -14.307 1.00 95.38 96 LEU A C 1
ATOM 743 O O . LEU A 1 96 ? 4.491 5.068 -13.858 1.00 95.38 96 LEU A O 1
ATOM 747 N N . PRO A 1 97 ? 3.620 7.109 -13.503 1.00 95.25 97 PRO A N 1
ATOM 748 C CA . PRO A 1 97 ? 3.648 8.550 -13.762 1.00 95.25 97 PRO A CA 1
ATOM 749 C C . PRO A 1 97 ? 5.089 9.091 -13.665 1.00 95.25 97 PRO A C 1
ATOM 751 O O . PRO A 1 97 ? 5.864 8.690 -12.786 1.00 95.25 97 PRO A O 1
ATOM 754 N N . ARG A 1 98 ? 5.460 10.026 -14.548 1.00 88.25 98 ARG A N 1
ATOM 755 C CA . ARG A 1 98 ? 6.804 10.645 -14.596 1.00 88.25 98 ARG A CA 1
ATOM 756 C C . ARG A 1 98 ? 6.926 11.870 -13.693 1.00 88.25 98 ARG A C 1
ATOM 758 O O . ARG A 1 98 ? 8.038 12.254 -13.318 1.00 88.25 98 ARG A O 1
ATOM 765 N N . PHE A 1 99 ? 5.805 12.497 -13.347 1.00 86.75 99 PHE A N 1
ATOM 766 C CA . PHE A 1 99 ? 5.684 13.639 -12.437 1.00 86.75 99 PHE A CA 1
ATOM 767 C C . PHE A 1 99 ? 4.306 13.639 -11.755 1.00 86.75 99 PHE A C 1
ATOM 769 O O . PHE A 1 99 ? 3.439 12.834 -12.084 1.00 86.75 99 PHE A O 1
ATOM 776 N N . ALA A 1 100 ? 4.121 14.497 -10.750 1.00 81.81 100 ALA A N 1
ATOM 777 C CA . ALA A 1 100 ? 2.848 14.595 -10.039 1.00 81.81 100 ALA A CA 1
ATOM 778 C C . ALA A 1 100 ? 1.746 15.117 -10.978 1.00 81.81 100 ALA A C 1
ATOM 780 O O . ALA A 1 100 ? 1.919 16.169 -11.587 1.00 81.81 100 ALA A O 1
ATOM 781 N N . GLY A 1 101 ? 0.635 14.384 -11.086 1.00 83.56 101 GLY A N 1
ATOM 782 C CA . GLY A 1 101 ? -0.459 14.702 -12.012 1.00 83.56 101 GLY A CA 1
ATOM 783 C C . GLY A 1 101 ? -0.249 14.227 -13.456 1.00 83.56 101 GLY A C 1
ATOM 784 O O . GLY A 1 101 ? -1.059 14.572 -14.309 1.00 83.56 101 GLY A O 1
ATOM 785 N N . ASP A 1 102 ? 0.814 13.464 -13.739 1.00 91.56 102 ASP A N 1
ATOM 786 C CA . ASP A 1 102 ? 0.973 12.757 -15.020 1.00 91.56 102 ASP A CA 1
ATOM 787 C C . ASP A 1 102 ? -0.052 11.616 -15.148 1.00 91.56 102 ASP A C 1
ATOM 789 O O . ASP A 1 102 ? -0.659 11.187 -14.162 1.00 91.56 102 ASP A O 1
ATOM 793 N N . GLU A 1 103 ? -0.213 11.106 -16.366 1.00 94.81 103 GLU A N 1
ATOM 794 C CA . GLU A 1 103 ? -1.066 9.949 -16.637 1.00 94.81 103 GLU A CA 1
ATOM 795 C C . GLU A 1 103 ? -0.570 8.705 -15.883 1.00 94.81 103 GLU A C 1
ATOM 797 O O . GLU A 1 103 ? 0.625 8.550 -15.607 1.00 94.81 103 GLU A O 1
ATOM 802 N N . LEU A 1 104 ? -1.498 7.806 -15.548 1.00 96.50 104 LEU A N 1
ATOM 803 C CA . LEU A 1 104 ? -1.191 6.520 -14.925 1.00 96.50 104 LEU A CA 1
ATOM 804 C C . LEU A 1 104 ? -1.175 5.398 -15.975 1.00 96.50 104 LEU A C 1
ATOM 806 O O . LEU A 1 104 ? -1.892 5.484 -16.973 1.00 96.50 104 LEU A O 1
ATOM 810 N N . PRO A 1 105 ? -0.384 4.330 -15.757 1.00 96.56 105 PRO A N 1
ATOM 811 C CA . PRO A 1 105 ? -0.450 3.124 -16.574 1.00 96.56 105 PRO A CA 1
ATOM 812 C C . PRO A 1 105 ? -1.873 2.551 -16.605 1.00 96.56 105 PRO A C 1
ATOM 814 O O . PRO A 1 105 ? -2.479 2.325 -15.553 1.00 96.56 105 PRO A O 1
ATOM 817 N N . THR A 1 106 ? -2.380 2.262 -17.800 1.00 95.12 106 THR A N 1
ATOM 818 C CA . THR A 1 106 ? -3.731 1.719 -17.992 1.00 95.12 106 THR A CA 1
ATOM 819 C C . THR A 1 106 ? -3.756 0.195 -18.013 1.00 95.12 106 THR A C 1
ATOM 821 O O . THR A 1 106 ? -4.783 -0.406 -17.697 1.00 95.12 106 THR A O 1
ATOM 824 N N . THR A 1 107 ? -2.634 -0.449 -18.353 1.00 96.06 107 THR A N 1
ATOM 825 C CA . THR A 1 107 ? -2.531 -1.912 -18.398 1.00 96.06 107 THR A CA 1
ATOM 826 C C . THR A 1 107 ? -1.882 -2.477 -17.143 1.00 96.06 107 THR A C 1
ATOM 828 O O . THR A 1 107 ? -0.920 -1.915 -16.619 1.00 96.06 107 THR A O 1
ATOM 831 N N . ASP A 1 108 ? -2.333 -3.650 -16.696 1.00 96.19 108 ASP A N 1
ATOM 832 C CA . ASP A 1 108 ? -1.721 -4.345 -15.556 1.00 96.19 108 ASP A CA 1
ATOM 833 C C . ASP A 1 108 ? -0.223 -4.639 -15.791 1.00 96.19 108 ASP A C 1
ATOM 835 O O . ASP A 1 108 ? 0.578 -4.552 -14.863 1.00 96.19 108 ASP A O 1
ATOM 839 N N . ILE A 1 109 ? 0.187 -4.910 -17.039 1.00 97.75 109 ILE A N 1
ATOM 840 C CA . ILE A 1 109 ? 1.599 -5.116 -17.408 1.00 97.75 109 ILE A CA 1
ATOM 841 C C . ILE A 1 109 ? 2.422 -3.844 -17.164 1.00 97.75 109 ILE A C 1
ATOM 843 O O . ILE A 1 109 ? 3.490 -3.905 -16.544 1.00 97.75 109 ILE A O 1
ATOM 847 N N . GLY A 1 110 ? 1.925 -2.691 -17.620 1.00 97.56 110 GLY A N 1
ATOM 848 C CA . GLY A 1 110 ? 2.544 -1.389 -17.379 1.00 97.56 110 GLY A CA 1
ATOM 849 C C . GLY A 1 110 ? 2.600 -1.047 -15.891 1.00 97.56 110 GLY A C 1
ATOM 850 O O . GLY A 1 110 ? 3.655 -0.658 -15.387 1.00 97.56 110 GLY A O 1
ATOM 851 N N . ARG A 1 111 ? 1.494 -1.267 -15.166 1.00 97.88 111 ARG A N 1
ATOM 852 C CA . ARG A 1 111 ? 1.379 -1.017 -13.720 1.00 97.88 111 ARG A CA 1
ATOM 853 C C . ARG A 1 111 ? 2.383 -1.842 -12.916 1.00 97.88 111 ARG A C 1
ATOM 855 O O . ARG A 1 111 ? 3.156 -1.276 -12.146 1.00 97.88 111 ARG A O 1
ATOM 862 N N . LEU A 1 112 ? 2.418 -3.159 -13.127 1.00 97.88 112 LEU A N 1
ATOM 863 C CA . LEU A 1 112 ? 3.320 -4.077 -12.425 1.00 97.88 112 LEU A CA 1
ATOM 864 C C . LEU A 1 112 ? 4.788 -3.761 -12.713 1.00 97.88 112 LEU A C 1
ATOM 866 O O . LEU A 1 112 ? 5.596 -3.684 -11.787 1.00 97.88 112 LEU A O 1
ATOM 870 N N . THR A 1 113 ? 5.127 -3.519 -13.982 1.00 98.25 113 THR A N 1
ATOM 871 C CA . THR A 1 113 ? 6.500 -3.177 -14.381 1.00 98.25 113 THR A CA 1
ATOM 872 C C . THR A 1 113 ? 6.924 -1.827 -13.797 1.00 98.25 113 THR A C 1
ATOM 874 O O . THR A 1 113 ? 8.047 -1.688 -13.311 1.00 98.25 113 THR A O 1
ATOM 877 N N . GLY A 1 114 ? 6.025 -0.837 -13.785 1.00 97.50 114 GLY A N 1
ATOM 878 C CA . GLY A 1 114 ? 6.275 0.480 -13.202 1.00 97.50 114 GLY A CA 1
ATOM 879 C C . GLY A 1 114 ? 6.442 0.443 -11.682 1.00 97.50 114 GLY A C 1
ATOM 880 O O . GLY A 1 114 ? 7.354 1.084 -11.157 1.00 97.50 114 GLY A O 1
ATOM 881 N N . ILE A 1 115 ? 5.616 -0.336 -10.972 1.00 97.88 115 ILE A N 1
ATOM 882 C CA . ILE A 1 115 ? 5.770 -0.559 -9.526 1.00 97.88 115 ILE A CA 1
ATOM 883 C C . ILE A 1 115 ? 7.111 -1.243 -9.242 1.00 97.88 115 ILE A C 1
ATOM 885 O O . ILE A 1 115 ? 7.861 -0.757 -8.395 1.00 97.88 115 ILE A O 1
ATOM 889 N N . ALA A 1 116 ? 7.435 -2.322 -9.963 1.00 98.12 116 ALA A N 1
ATOM 890 C CA . ALA A 1 116 ? 8.688 -3.057 -9.797 1.00 98.12 116 ALA A CA 1
ATOM 891 C C . ALA A 1 116 ? 9.909 -2.146 -9.966 1.00 98.12 116 ALA A C 1
ATOM 893 O O . ALA A 1 116 ? 10.796 -2.135 -9.115 1.00 98.12 116 ALA A O 1
ATOM 894 N N . ASP A 1 117 ? 9.937 -1.346 -11.034 1.00 97.31 117 ASP A N 1
ATOM 895 C CA . ASP A 1 117 ? 11.058 -0.458 -11.340 1.00 97.31 117 ASP A CA 1
ATOM 896 C C . ASP A 1 117 ? 11.265 0.625 -10.280 1.00 97.31 117 ASP A C 1
ATOM 898 O O . ASP A 1 117 ? 12.390 0.835 -9.811 1.00 97.31 117 ASP A O 1
ATOM 902 N N . LYS A 1 118 ? 10.177 1.285 -9.870 1.00 97.12 118 LYS A N 1
ATOM 903 C CA . LYS A 1 118 ? 10.218 2.347 -8.860 1.00 97.12 118 LYS A CA 1
ATOM 904 C C . LYS A 1 118 ? 10.580 1.793 -7.483 1.00 97.12 118 LYS A C 1
ATOM 906 O O . LYS A 1 118 ? 11.376 2.403 -6.768 1.00 97.12 118 LYS A O 1
ATOM 911 N N . LEU A 1 119 ? 10.044 0.629 -7.115 1.00 97.25 119 LEU A N 1
ATOM 912 C CA . LEU A 1 119 ? 10.347 -0.003 -5.835 1.00 97.25 119 LEU A CA 1
ATOM 913 C C . LEU A 1 119 ? 11.800 -0.477 -5.772 1.00 97.25 119 LEU A C 1
ATOM 915 O O . LEU A 1 119 ? 12.461 -0.280 -4.752 1.00 97.25 119 LEU A O 1
ATOM 919 N N . ASP A 1 120 ? 12.309 -1.044 -6.866 1.00 96.75 120 ASP A N 1
ATOM 920 C CA . ASP A 1 120 ? 13.706 -1.447 -6.995 1.00 96.75 120 ASP A CA 1
ATOM 921 C C . ASP A 1 120 ? 14.654 -0.261 -6.777 1.00 96.75 120 ASP A C 1
ATOM 923 O O . ASP A 1 120 ? 15.597 -0.361 -5.996 1.00 96.75 120 ASP A O 1
ATOM 927 N N . ASN A 1 121 ? 14.361 0.895 -7.383 1.00 95.38 121 ASN A N 1
ATOM 928 C CA . ASN A 1 121 ? 15.148 2.117 -7.192 1.00 95.38 121 ASN A CA 1
ATOM 929 C C . ASN A 1 121 ? 15.120 2.617 -5.740 1.00 95.38 121 ASN A C 1
ATOM 931 O O . ASN A 1 121 ? 16.159 3.015 -5.205 1.00 95.38 121 ASN A O 1
ATOM 935 N N . ILE A 1 122 ? 13.948 2.599 -5.094 1.00 96.38 122 ILE A N 1
ATOM 936 C CA . ILE A 1 122 ? 13.802 2.997 -3.687 1.00 96.38 122 ILE A CA 1
ATOM 937 C C . ILE A 1 122 ? 14.628 2.067 -2.794 1.00 96.38 122 ILE A C 1
ATOM 939 O O . ILE A 1 122 ? 15.450 2.546 -2.013 1.00 96.38 122 ILE A O 1
ATOM 943 N N . CYS A 1 123 ? 14.469 0.752 -2.944 1.00 96.50 123 CYS A N 1
ATOM 944 C CA . CYS A 1 123 ? 15.184 -0.237 -2.139 1.00 96.50 123 CYS A CA 1
ATOM 945 C C . CYS A 1 123 ? 16.700 -0.164 -2.363 1.00 96.50 123 CYS A C 1
ATOM 947 O O . CYS A 1 123 ? 17.463 -0.147 -1.395 1.00 96.50 123 CYS A O 1
ATOM 949 N N . ALA A 1 124 ? 17.135 -0.043 -3.620 1.00 94.94 124 ALA A N 1
ATOM 950 C CA . ALA A 1 124 ? 18.536 0.127 -3.988 1.00 94.94 124 ALA A CA 1
ATOM 951 C C . ALA A 1 124 ? 19.145 1.357 -3.305 1.00 94.94 124 ALA A C 1
ATOM 953 O O . ALA A 1 124 ? 20.156 1.246 -2.610 1.00 94.94 124 ALA A O 1
ATOM 954 N N . THR A 1 125 ? 18.476 2.506 -3.397 1.00 94.25 125 THR A N 1
ATOM 955 C CA . THR A 1 125 ? 18.985 3.768 -2.848 1.00 94.25 125 THR A CA 1
ATOM 956 C C . THR A 1 125 ? 19.025 3.768 -1.317 1.00 94.25 125 THR A C 1
ATOM 958 O O . THR A 1 125 ? 20.027 4.177 -0.725 1.00 94.25 125 THR A O 1
ATOM 961 N N . PHE A 1 126 ? 17.994 3.235 -0.657 1.00 94.50 126 PHE A N 1
ATOM 962 C CA . PHE A 1 126 ? 17.989 3.065 0.799 1.00 94.50 126 PHE A CA 1
ATOM 963 C C . PHE A 1 126 ? 19.086 2.100 1.270 1.00 94.50 126 PHE A C 1
ATOM 965 O O . PHE A 1 126 ? 19.774 2.390 2.247 1.00 94.50 126 PHE A O 1
ATOM 972 N N . SER A 1 127 ? 19.327 1.004 0.539 1.00 93.62 127 SER A N 1
ATOM 973 C CA . SER A 1 127 ? 20.384 0.032 0.863 1.00 93.62 127 SER A CA 1
ATOM 974 C C . SER A 1 127 ? 21.807 0.599 0.779 1.00 93.62 127 SER A C 1
ATOM 976 O O . SER A 1 127 ? 22.756 -0.034 1.238 1.00 93.62 127 SER A O 1
ATOM 978 N N . ARG A 1 128 ? 21.978 1.775 0.167 1.00 91.56 128 ARG A N 1
ATOM 979 C CA . ARG A 1 128 ? 23.255 2.495 0.078 1.00 91.56 128 ARG A CA 1
ATOM 980 C C . ARG A 1 128 ? 23.380 3.621 1.108 1.00 91.56 128 ARG A C 1
ATOM 982 O O . ARG A 1 128 ? 24.343 4.375 1.064 1.00 91.56 128 ARG A O 1
ATOM 989 N N . GLY A 1 129 ? 22.411 3.764 2.016 1.00 89.62 129 GLY A N 1
ATOM 990 C CA . GLY A 1 129 ? 22.388 4.855 2.993 1.00 89.62 129 GLY A CA 1
ATOM 991 C C . GLY A 1 129 ? 22.076 6.222 2.376 1.00 89.62 129 GLY A C 1
ATOM 992 O O . GLY A 1 129 ? 22.324 7.249 2.998 1.00 89.62 129 GLY A O 1
ATOM 993 N N . LEU A 1 130 ? 21.521 6.245 1.160 1.00 88.00 130 LEU A N 1
ATOM 994 C CA . LEU A 1 130 ? 21.210 7.461 0.405 1.00 88.00 130 LEU A CA 1
ATOM 995 C C . LEU A 1 130 ? 19.732 7.860 0.547 1.00 88.00 130 LEU A C 1
ATOM 997 O O . LEU A 1 130 ? 19.134 8.423 -0.371 1.00 88.00 130 LEU A O 1
ATOM 1001 N N . ALA A 1 131 ? 19.127 7.543 1.694 1.00 85.44 131 ALA A N 1
ATOM 1002 C CA . ALA A 1 131 ? 17.749 7.913 1.985 1.00 85.44 131 ALA A CA 1
ATOM 1003 C C . ALA A 1 131 ? 17.580 9.450 1.953 1.00 85.44 131 ALA A C 1
ATOM 1005 O O . ALA A 1 131 ? 18.478 10.172 2.398 1.00 85.44 131 ALA A O 1
ATOM 1006 N N . PRO A 1 132 ? 16.448 9.984 1.454 1.00 83.25 132 PRO A N 1
ATOM 1007 C CA . PRO A 1 132 ? 16.242 11.426 1.375 1.00 83.25 132 PRO A CA 1
ATOM 1008 C C . PRO A 1 132 ? 16.211 12.044 2.775 1.00 83.25 132 PRO A C 1
ATOM 1010 O O . PRO A 1 132 ? 15.470 11.577 3.640 1.00 83.25 132 PRO A O 1
ATOM 1013 N N . THR A 1 133 ? 16.967 13.120 2.992 1.00 78.12 133 THR A N 1
ATOM 1014 C CA . THR A 1 133 ? 16.988 13.860 4.261 1.00 78.12 133 THR A CA 1
ATOM 1015 C C . THR A 1 133 ? 16.399 15.260 4.083 1.00 78.12 133 THR A C 1
ATOM 1017 O O . THR A 1 133 ? 16.666 15.961 3.104 1.00 78.12 133 THR A O 1
ATOM 1020 N N . GLY A 1 134 ? 15.552 15.680 5.028 1.00 70.88 134 GLY A N 1
ATOM 1021 C CA . GLY A 1 134 ? 14.936 17.011 5.018 1.00 70.88 134 GLY A CA 1
ATOM 1022 C C . GLY A 1 134 ? 14.156 17.297 3.730 1.00 70.88 134 GLY A C 1
ATOM 1023 O O . GLY A 1 134 ? 13.272 16.531 3.350 1.00 70.88 134 GLY A O 1
ATOM 1024 N N . SER A 1 135 ? 14.474 18.398 3.045 1.00 66.56 135 SER A N 1
ATOM 1025 C CA . SER A 1 135 ? 13.847 18.792 1.774 1.00 66.56 135 SER A CA 1
ATOM 1026 C C . SER A 1 135 ? 14.523 18.199 0.534 1.00 66.56 135 SER A C 1
ATOM 1028 O O . SER A 1 135 ? 13.913 18.194 -0.534 1.00 66.56 135 SER A O 1
ATOM 1030 N N . GLN A 1 136 ? 15.729 17.640 0.650 1.00 73.25 136 GLN A N 1
ATOM 1031 C CA . GLN A 1 136 ? 16.481 17.121 -0.492 1.00 73.25 136 GLN A CA 1
ATOM 1032 C C . GLN A 1 136 ? 15.929 15.765 -0.948 1.00 73.25 136 GLN A C 1
ATOM 1034 O O . GLN A 1 136 ? 15.567 14.924 -0.125 1.00 73.25 136 GLN A O 1
ATOM 1039 N N . ASP A 1 137 ? 15.829 15.572 -2.263 1.00 79.50 137 ASP A N 1
ATOM 1040 C CA . ASP A 1 137 ? 15.456 14.301 -2.901 1.00 79.50 137 ASP A CA 1
ATOM 1041 C C . ASP A 1 137 ? 16.231 14.122 -4.223 1.00 79.50 137 ASP A C 1
ATOM 1043 O O . ASP A 1 137 ? 15.652 14.216 -5.308 1.00 79.50 137 ASP A O 1
ATOM 1047 N N . PRO A 1 138 ? 17.561 13.919 -4.151 1.00 76.50 138 PRO A N 1
ATOM 1048 C CA . PRO A 1 138 ? 18.432 13.913 -5.330 1.00 76.50 138 PRO A CA 1
ATOM 1049 C C . PRO A 1 138 ? 18.129 12.772 -6.315 1.00 76.50 138 PRO A C 1
ATOM 1051 O O . PRO A 1 138 ? 18.433 12.897 -7.497 1.00 76.50 138 PRO A O 1
ATOM 1054 N N . TYR A 1 139 ? 17.498 11.689 -5.851 1.00 81.88 139 TYR A N 1
ATOM 1055 C CA . TYR A 1 139 ? 17.153 10.506 -6.655 1.00 81.88 139 TYR A CA 1
ATOM 1056 C C . TYR A 1 139 ? 15.648 10.405 -6.967 1.00 81.88 139 TYR A C 1
ATOM 1058 O O . TYR A 1 139 ? 15.165 9.359 -7.408 1.00 81.88 139 TYR A O 1
ATOM 1066 N N . ALA A 1 140 ? 14.890 11.483 -6.730 1.00 87.00 140 ALA A N 1
ATOM 1067 C CA . ALA A 1 140 ? 13.447 11.564 -6.964 1.00 87.00 140 ALA A CA 1
ATOM 1068 C C . ALA A 1 140 ? 12.628 10.434 -6.294 1.00 87.00 140 ALA A C 1
ATOM 1070 O O . ALA A 1 140 ? 11.592 10.008 -6.813 1.00 87.00 140 ALA A O 1
ATOM 1071 N N . LEU A 1 141 ? 13.069 9.930 -5.138 1.00 91.88 141 LEU A N 1
ATOM 1072 C CA . LEU A 1 141 ? 12.433 8.813 -4.437 1.00 91.88 141 LEU A CA 1
ATOM 1073 C C . LEU A 1 141 ? 11.033 9.162 -3.937 1.00 91.88 141 LEU A C 1
ATOM 1075 O O . LEU A 1 141 ? 10.160 8.298 -3.911 1.00 91.88 141 LEU A O 1
ATOM 1079 N N . ARG A 1 142 ? 10.782 10.424 -3.559 1.00 91.19 142 ARG A N 1
ATOM 1080 C CA . ARG A 1 142 ? 9.447 10.858 -3.115 1.00 91.19 142 ARG A CA 1
ATOM 1081 C C . ARG A 1 142 ? 8.447 10.757 -4.256 1.00 91.19 142 ARG A C 1
ATOM 1083 O O . ARG A 1 142 ? 7.328 10.294 -4.057 1.00 91.19 142 ARG A O 1
ATOM 1090 N N . ARG A 1 143 ? 8.878 11.154 -5.455 1.00 91.25 143 ARG A N 1
ATOM 1091 C CA . ARG A 1 143 ? 8.076 11.053 -6.673 1.00 91.25 143 ARG A CA 1
ATOM 1092 C C . ARG A 1 143 ? 7.820 9.596 -7.044 1.00 91.25 143 ARG A C 1
ATOM 1094 O O . ARG A 1 143 ? 6.694 9.2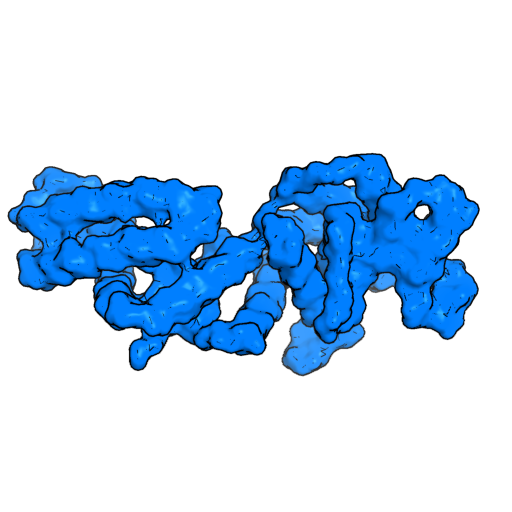52 -7.378 1.00 91.25 143 ARG A O 1
ATOM 1101 N N . GLN A 1 144 ? 8.839 8.744 -6.949 1.00 94.62 144 GLN A N 1
ATOM 1102 C CA . GLN A 1 144 ? 8.698 7.314 -7.223 1.00 94.62 144 GLN A CA 1
ATOM 1103 C C . GLN A 1 144 ? 7.735 6.633 -6.242 1.00 94.62 144 GLN A C 1
ATOM 1105 O O . GLN A 1 144 ? 6.860 5.892 -6.681 1.00 94.62 144 GLN A O 1
ATOM 1110 N N . ALA A 1 145 ? 7.827 6.947 -4.946 1.00 95.44 145 ALA A N 1
ATOM 1111 C CA . ALA A 1 145 ? 6.911 6.430 -3.931 1.00 95.44 145 ALA A CA 1
ATOM 1112 C C . ALA A 1 145 ? 5.461 6.861 -4.183 1.00 95.44 145 ALA A C 1
ATOM 1114 O O . ALA A 1 145 ? 4.569 6.019 -4.154 1.00 95.44 145 ALA A O 1
ATOM 1115 N N . LEU A 1 146 ? 5.222 8.141 -4.497 1.00 94.00 146 LEU A N 1
ATOM 1116 C CA . LEU A 1 146 ? 3.889 8.615 -4.888 1.00 94.00 146 LEU A CA 1
ATOM 1117 C C . LEU A 1 146 ? 3.392 7.942 -6.171 1.00 94.00 146 LEU A C 1
ATOM 1119 O O . LEU A 1 146 ? 2.215 7.618 -6.267 1.00 94.00 146 LEU A O 1
ATOM 1123 N N . GLY A 1 147 ? 4.278 7.690 -7.136 1.00 95.81 147 GLY A N 1
ATOM 1124 C CA . GLY A 1 147 ? 3.942 6.933 -8.338 1.00 95.81 147 GLY A CA 1
ATOM 1125 C C . GLY A 1 147 ? 3.451 5.523 -8.016 1.00 95.81 147 GLY A C 1
ATOM 1126 O O . GLY A 1 147 ? 2.404 5.130 -8.512 1.00 95.81 147 GLY A O 1
ATOM 1127 N N . ILE A 1 148 ? 4.150 4.793 -7.139 1.00 97.00 148 ILE A N 1
ATOM 1128 C CA . ILE A 1 148 ? 3.717 3.463 -6.677 1.00 97.00 148 ILE A CA 1
ATOM 1129 C C . ILE A 1 148 ? 2.356 3.551 -5.982 1.00 97.00 148 ILE A C 1
ATOM 1131 O O . ILE A 1 148 ? 1.459 2.793 -6.331 1.00 97.00 148 ILE A O 1
ATOM 1135 N N . ILE A 1 149 ? 2.194 4.488 -5.039 1.00 96.12 149 ILE A N 1
ATOM 1136 C CA . ILE A 1 149 ? 0.936 4.686 -4.303 1.00 96.12 149 ILE A CA 1
ATOM 1137 C C . ILE A 1 149 ? -0.219 4.911 -5.283 1.00 96.12 149 ILE A C 1
ATOM 1139 O O . ILE A 1 149 ? -1.204 4.187 -5.235 1.00 96.12 149 ILE A O 1
ATOM 1143 N N . ASN A 1 150 ? -0.083 5.856 -6.214 1.00 95.94 150 ASN A N 1
ATOM 1144 C CA . ASN A 1 150 ? -1.144 6.161 -7.172 1.00 95.94 150 ASN A CA 1
ATOM 1145 C C . ASN A 1 150 ? -1.485 4.968 -8.072 1.00 95.94 150 ASN A C 1
ATOM 1147 O O . ASN A 1 150 ? -2.661 4.730 -8.319 1.00 95.94 150 ASN A O 1
ATOM 1151 N N . ILE A 1 151 ? -0.488 4.195 -8.520 1.00 96.88 151 ILE A N 1
ATOM 1152 C CA . ILE A 1 151 ? -0.730 2.991 -9.328 1.00 96.88 151 ILE A CA 1
ATOM 1153 C C . ILE A 1 151 ? -1.487 1.926 -8.521 1.00 96.88 151 ILE A C 1
ATOM 1155 O O . ILE A 1 151 ? -2.411 1.314 -9.052 1.00 96.88 151 ILE A O 1
ATOM 1159 N N . LEU A 1 152 ? -1.119 1.702 -7.253 1.00 96.25 152 LEU A N 1
ATOM 1160 C CA . LEU A 1 152 ? -1.817 0.749 -6.382 1.00 96.25 152 LEU A CA 1
ATOM 1161 C C . LEU A 1 152 ? -3.284 1.147 -6.184 1.00 96.25 152 LEU A C 1
ATOM 1163 O O . LEU A 1 152 ? -4.166 0.304 -6.325 1.00 96.25 152 LEU A O 1
ATOM 1167 N N . LEU A 1 153 ? -3.539 2.432 -5.922 1.00 94.81 153 LEU A N 1
ATOM 1168 C CA . LEU A 1 153 ? -4.888 2.954 -5.697 1.00 94.81 153 LEU A CA 1
ATOM 1169 C C . LEU A 1 153 ? -5.751 2.908 -6.960 1.00 94.81 153 LEU A C 1
ATOM 1171 O O . LEU A 1 153 ? -6.901 2.486 -6.896 1.00 94.81 153 LEU A O 1
ATOM 1175 N N . ASP A 1 154 ? -5.202 3.315 -8.104 1.00 95.50 154 ASP A N 1
ATOM 1176 C CA . ASP A 1 154 ? -5.905 3.305 -9.393 1.00 95.50 154 ASP A CA 1
ATOM 1177 C C . ASP A 1 154 ? -6.180 1.878 -9.895 1.00 95.50 154 ASP A C 1
ATOM 1179 O O . ASP A 1 154 ? -7.227 1.597 -10.478 1.00 95.50 154 ASP A O 1
ATOM 1183 N N . GLY A 1 155 ? -5.263 0.945 -9.623 1.00 93.56 155 GLY A N 1
ATOM 1184 C CA . GLY A 1 155 ? -5.447 -0.478 -9.903 1.00 93.56 155 GLY A CA 1
ATOM 1185 C C . GLY A 1 155 ? -6.303 -1.228 -8.882 1.00 93.56 155 GLY A C 1
ATOM 1186 O O . GLY A 1 155 ? -6.617 -2.394 -9.116 1.00 93.56 155 GLY A O 1
ATOM 1187 N N . ASN A 1 156 ? -6.677 -0.587 -7.768 1.00 93.50 156 ASN A N 1
ATOM 1188 C CA . ASN A 1 156 ? -7.284 -1.227 -6.599 1.00 93.50 156 ASN A CA 1
ATOM 1189 C C . ASN A 1 156 ? -6.519 -2.496 -6.164 1.00 93.50 156 ASN A C 1
ATOM 1191 O O . ASN A 1 156 ? -7.096 -3.563 -5.938 1.00 93.50 156 ASN A O 1
ATOM 1195 N N . TYR A 1 157 ? -5.190 -2.393 -6.120 1.00 94.88 157 TYR A N 1
ATOM 1196 C CA . TYR A 1 157 ? -4.311 -3.501 -5.773 1.00 94.88 157 TYR A CA 1
ATOM 1197 C C . TYR A 1 157 ? -4.075 -3.555 -4.270 1.00 94.88 157 TYR A C 1
ATOM 1199 O O . TYR A 1 157 ? -3.544 -2.618 -3.674 1.00 94.88 157 TYR A O 1
ATOM 1207 N N . HIS A 1 158 ? -4.420 -4.695 -3.684 1.00 93.25 158 HIS A N 1
ATOM 1208 C CA . HIS A 1 158 ? -4.226 -4.988 -2.272 1.00 93.25 158 HIS A CA 1
ATOM 1209 C C . HIS A 1 158 ? -2.956 -5.811 -2.092 1.00 93.25 158 HIS A C 1
ATOM 1211 O O . HIS A 1 158 ? -2.837 -6.915 -2.628 1.00 93.25 158 HIS A O 1
ATOM 1217 N N . VAL A 1 159 ? -1.974 -5.254 -1.382 1.00 94.06 159 VAL A N 1
ATOM 1218 C CA . VAL A 1 159 ? -0.669 -5.892 -1.207 1.00 94.06 159 VAL A CA 1
ATOM 1219 C C . VAL A 1 159 ? -0.016 -5.479 0.104 1.00 94.06 159 VAL A C 1
ATOM 1221 O O . VAL A 1 159 ? -0.080 -4.321 0.501 1.00 94.06 159 VAL A O 1
ATOM 1224 N N . SER A 1 160 ? 0.676 -6.423 0.745 1.00 94.56 160 SER A N 1
ATOM 1225 C CA . SER A 1 160 ? 1.506 -6.120 1.912 1.00 94.56 160 SER A CA 1
ATOM 1226 C C . SER A 1 160 ? 2.792 -5.420 1.480 1.00 94.56 160 SER A C 1
ATOM 1228 O O . SER A 1 160 ? 3.698 -6.041 0.910 1.00 94.56 160 SER A O 1
ATOM 1230 N N . LEU A 1 161 ? 2.886 -4.128 1.782 1.00 93.69 161 LEU A N 1
ATOM 1231 C CA . LEU A 1 161 ? 4.062 -3.317 1.511 1.00 93.69 161 LEU A CA 1
ATOM 1232 C C . LEU A 1 161 ? 5.339 -3.890 2.153 1.00 93.69 161 LEU A C 1
ATOM 1234 O O . LEU A 1 161 ? 6.374 -3.947 1.486 1.00 93.69 161 LEU A O 1
ATOM 1238 N N . TYR A 1 162 ? 5.283 -4.378 3.399 1.00 94.75 162 TYR A N 1
ATOM 1239 C CA . TYR A 1 162 ? 6.436 -4.989 4.075 1.00 94.75 162 TYR A CA 1
ATOM 1240 C C . TYR A 1 162 ? 6.964 -6.197 3.293 1.00 94.75 162 TYR A C 1
ATOM 1242 O O . TYR A 1 162 ? 8.177 -6.319 3.102 1.00 94.75 162 TYR A O 1
ATOM 1250 N N . LYS A 1 163 ? 6.076 -7.076 2.804 1.00 94.62 163 LYS A N 1
ATOM 1251 C CA . LYS A 1 163 ? 6.474 -8.270 2.038 1.00 94.62 163 LYS A CA 1
ATOM 1252 C C . LYS A 1 163 ? 7.104 -7.906 0.700 1.00 94.62 163 LYS A C 1
ATOM 1254 O O . LYS A 1 163 ? 8.132 -8.481 0.346 1.00 94.62 163 LYS A O 1
ATOM 1259 N N . VAL A 1 164 ? 6.528 -6.949 -0.027 1.00 95.88 164 VAL A N 1
ATOM 1260 C CA . VAL A 1 164 ? 7.061 -6.548 -1.337 1.00 95.88 164 VAL A CA 1
ATOM 1261 C C . VAL A 1 164 ? 8.406 -5.830 -1.185 1.00 95.88 164 VAL A C 1
ATOM 1263 O O . VAL A 1 164 ? 9.335 -6.137 -1.929 1.00 95.88 164 VAL A O 1
ATOM 1266 N N . ILE A 1 165 ? 8.562 -4.941 -0.194 1.00 97.00 165 ILE A N 1
ATOM 1267 C CA . ILE A 1 165 ? 9.857 -4.302 0.101 1.00 97.00 165 ILE A CA 1
ATOM 1268 C C . ILE A 1 165 ? 10.900 -5.362 0.476 1.00 97.00 165 ILE A C 1
ATOM 1270 O O . ILE A 1 165 ? 12.012 -5.343 -0.050 1.00 97.00 165 ILE A O 1
ATOM 1274 N N . ALA A 1 166 ? 10.555 -6.303 1.362 1.00 96.38 166 ALA A N 1
ATOM 1275 C CA . ALA A 1 166 ? 11.463 -7.378 1.759 1.00 96.38 166 ALA A CA 1
ATOM 1276 C C . ALA A 1 166 ? 11.893 -8.235 0.558 1.00 96.38 166 ALA A C 1
ATOM 1278 O O . ALA A 1 166 ? 13.073 -8.554 0.420 1.00 96.38 166 ALA A O 1
ATOM 1279 N N . GLY A 1 167 ? 10.960 -8.557 -0.339 1.00 96.38 167 GLY A N 1
ATOM 1280 C CA . GLY A 1 167 ? 11.254 -9.276 -1.573 1.00 96.38 167 GLY A CA 1
ATOM 1281 C C . GLY A 1 167 ? 12.150 -8.489 -2.534 1.00 96.38 167 GLY A C 1
ATOM 1282 O O . GLY A 1 167 ? 13.112 -9.040 -3.062 1.00 96.38 167 GLY A O 1
ATOM 1283 N N . ALA A 1 168 ? 11.925 -7.183 -2.702 1.00 96.69 168 ALA A N 1
ATOM 1284 C CA . ALA A 1 168 ? 12.794 -6.328 -3.513 1.00 96.69 168 ALA A CA 1
ATOM 1285 C C . ALA A 1 168 ? 14.225 -6.243 -2.944 1.00 96.69 168 ALA A C 1
ATOM 1287 O O . ALA A 1 168 ? 15.199 -6.348 -3.690 1.00 96.69 168 ALA A O 1
ATOM 1288 N N . LEU A 1 169 ? 14.371 -6.122 -1.619 1.00 96.75 169 LEU A N 1
ATOM 1289 C CA . LEU A 1 169 ? 15.674 -6.150 -0.940 1.00 96.75 169 LEU A CA 1
ATOM 1290 C C . LEU A 1 169 ? 16.371 -7.511 -1.073 1.00 96.75 169 LEU A C 1
ATOM 1292 O O . LEU A 1 169 ? 17.584 -7.559 -1.284 1.00 96.75 169 LEU A O 1
ATOM 1296 N N . TYR A 1 170 ? 15.611 -8.608 -1.012 1.00 96.19 170 TYR A N 1
ATOM 1297 C CA . TYR A 1 170 ? 16.128 -9.952 -1.268 1.00 96.19 170 TYR A CA 1
ATOM 1298 C C . TYR A 1 170 ? 16.674 -10.082 -2.696 1.00 96.19 170 TYR A C 1
ATOM 1300 O O . TYR A 1 170 ? 17.800 -10.538 -2.883 1.00 96.19 170 TYR A O 1
ATOM 1308 N N . LEU A 1 171 ? 15.932 -9.603 -3.699 1.00 95.56 171 LEU A N 1
ATOM 1309 C CA . LEU A 1 171 ? 16.360 -9.609 -5.103 1.00 95.56 171 LEU A CA 1
ATOM 1310 C C . LEU A 1 171 ? 17.602 -8.734 -5.364 1.00 95.56 171 LEU A C 1
ATOM 1312 O O . LEU A 1 171 ? 18.353 -8.981 -6.309 1.00 95.56 171 LEU A O 1
ATOM 1316 N N . LEU A 1 172 ? 17.837 -7.723 -4.526 1.00 94.44 172 LEU A N 1
ATOM 1317 C CA . LEU A 1 172 ? 19.049 -6.896 -4.522 1.00 94.44 172 LEU A CA 1
ATOM 1318 C C . LEU A 1 172 ? 20.234 -7.547 -3.783 1.00 94.44 172 LEU A C 1
ATOM 1320 O O . LEU A 1 172 ? 21.308 -6.949 -3.724 1.00 94.44 172 LEU A O 1
ATOM 1324 N N . ASN A 1 173 ? 20.065 -8.760 -3.246 1.00 94.19 173 ASN A N 1
ATOM 1325 C CA . ASN A 1 173 ? 21.044 -9.474 -2.422 1.00 94.19 173 ASN A CA 1
ATOM 1326 C C . ASN A 1 173 ? 21.471 -8.691 -1.168 1.00 94.19 173 ASN A C 1
ATOM 1328 O O . ASN A 1 173 ? 22.632 -8.742 -0.754 1.00 94.19 173 ASN A O 1
ATOM 1332 N N . ILE A 1 174 ? 20.542 -7.950 -0.558 1.00 93.94 174 ILE A N 1
ATOM 1333 C CA . ILE A 1 174 ? 20.808 -7.244 0.696 1.00 93.94 174 ILE A CA 1
ATOM 1334 C C . ILE A 1 174 ? 20.798 -8.245 1.864 1.00 93.94 174 ILE A C 1
ATOM 1336 O O . ILE A 1 174 ? 19.872 -9.056 1.960 1.00 93.94 174 ILE A O 1
ATOM 1340 N N . PRO A 1 175 ? 21.791 -8.211 2.776 1.00 92.56 175 PRO A N 1
ATOM 1341 C CA . PRO A 1 175 ? 21.827 -9.105 3.929 1.00 92.56 175 PRO A CA 1
ATOM 1342 C C . PRO A 1 175 ? 20.557 -9.030 4.787 1.00 92.56 175 PRO A C 1
ATOM 1344 O O . PRO A 1 175 ? 19.928 -7.978 4.937 1.00 92.56 175 PRO A O 1
ATOM 1347 N N . ALA A 1 176 ? 20.193 -10.151 5.413 1.00 90.81 176 ALA A N 1
ATOM 1348 C CA . ALA A 1 176 ? 18.993 -10.232 6.247 1.00 90.81 176 ALA A CA 1
ATOM 1349 C C . ALA A 1 176 ? 19.036 -9.273 7.454 1.00 90.81 176 ALA A C 1
ATOM 1351 O O . ALA A 1 176 ? 17.998 -8.759 7.872 1.00 90.81 176 ALA A O 1
ATOM 1352 N N . GLU A 1 177 ? 20.224 -9.007 8.008 1.00 91.00 177 GLU A N 1
ATOM 1353 C CA . GLU A 1 177 ? 20.404 -8.064 9.120 1.00 91.00 177 GLU A CA 1
ATOM 1354 C C . GLU A 1 177 ? 20.069 -6.622 8.724 1.00 91.00 177 GLU A C 1
ATOM 1356 O O . GLU A 1 177 ? 19.390 -5.918 9.477 1.00 91.00 177 GLU A O 1
ATOM 1361 N N . ASP A 1 178 ? 20.474 -6.206 7.524 1.00 92.81 178 ASP A N 1
ATOM 1362 C CA . ASP A 1 178 ? 20.169 -4.880 6.986 1.00 92.81 178 ASP A CA 1
ATOM 1363 C C . ASP A 1 178 ? 18.705 -4.787 6.560 1.00 92.81 178 ASP A C 1
ATOM 1365 O O . ASP A 1 178 ? 18.034 -3.794 6.839 1.00 92.81 178 ASP A O 1
ATOM 1369 N N . THR A 1 179 ? 18.165 -5.860 5.977 1.00 92.94 179 THR A N 1
ATOM 1370 C CA . THR A 1 179 ? 16.754 -5.947 5.577 1.00 92.94 179 THR A CA 1
ATOM 1371 C C . THR A 1 179 ? 15.816 -5.683 6.759 1.00 92.94 179 THR A C 1
ATOM 1373 O O . THR A 1 179 ? 14.875 -4.902 6.629 1.00 92.94 179 THR A O 1
ATOM 1376 N N . LYS A 1 180 ? 16.111 -6.227 7.951 1.00 92.75 180 LYS A N 1
ATOM 1377 C CA . LYS A 1 180 ? 15.323 -5.971 9.176 1.00 92.75 180 LYS A CA 1
ATOM 1378 C C . LYS A 1 180 ? 15.234 -4.487 9.547 1.00 92.75 180 LYS A C 1
ATOM 1380 O O . LYS A 1 180 ? 14.245 -4.072 10.141 1.00 92.75 180 LYS A O 1
ATOM 1385 N N . LYS A 1 181 ? 16.255 -3.693 9.211 1.00 94.25 181 LYS A N 1
ATOM 1386 C CA . LYS A 1 181 ? 16.293 -2.247 9.475 1.00 94.25 181 LYS A CA 1
ATOM 1387 C C . LYS A 1 181 ? 15.693 -1.441 8.327 1.00 94.25 181 LYS A C 1
ATOM 1389 O O . LYS A 1 181 ? 15.043 -0.431 8.579 1.00 94.25 181 LYS A O 1
ATOM 1394 N N . LEU A 1 182 ? 15.925 -1.866 7.086 1.00 95.25 182 LEU A N 1
ATOM 1395 C CA . LEU A 1 182 ? 15.526 -1.136 5.885 1.00 95.25 182 LEU A CA 1
ATOM 1396 C C . LEU A 1 182 ? 14.031 -1.251 5.596 1.00 95.25 182 LEU A C 1
ATOM 1398 O O . LEU A 1 182 ? 13.434 -0.256 5.197 1.00 95.25 182 LEU A O 1
ATOM 1402 N N . VAL A 1 183 ? 13.412 -2.415 5.827 1.00 95.81 183 VAL A N 1
ATOM 1403 C CA . VAL A 1 183 ? 11.980 -2.591 5.535 1.00 95.81 183 VAL A CA 1
ATOM 1404 C C . VAL A 1 183 ? 11.121 -1.584 6.320 1.00 95.81 183 VAL A C 1
ATOM 1406 O O . VAL A 1 183 ? 10.362 -0.861 5.673 1.00 95.81 183 VAL A O 1
ATOM 1409 N N . PRO A 1 184 ? 11.257 -1.432 7.657 1.00 93.69 184 PRO A N 1
ATOM 1410 C CA . PRO A 1 184 ? 10.496 -0.421 8.393 1.00 93.69 184 PRO A CA 1
ATOM 1411 C C . PRO A 1 184 ? 10.808 1.012 7.950 1.00 93.69 184 PRO A C 1
ATOM 1413 O O . PRO A 1 184 ? 9.901 1.831 7.874 1.00 93.69 184 PRO A O 1
ATOM 1416 N N . GLN A 1 185 ? 12.067 1.320 7.614 1.00 94.50 185 GLN A N 1
ATOM 1417 C CA . GLN A 1 185 ? 12.459 2.660 7.158 1.00 94.50 185 GLN A CA 1
ATOM 1418 C C . GLN A 1 185 ? 11.822 3.034 5.816 1.00 94.50 185 GLN A C 1
ATOM 1420 O O . GLN A 1 185 ? 11.337 4.152 5.655 1.00 94.50 185 GLN A O 1
ATOM 1425 N N . ILE A 1 186 ? 11.811 2.108 4.853 1.00 95.50 186 ILE A N 1
ATOM 1426 C CA . ILE A 1 186 ? 11.196 2.325 3.538 1.00 95.50 186 ILE A CA 1
ATOM 1427 C C . ILE A 1 186 ? 9.671 2.387 3.678 1.00 95.50 186 ILE A C 1
ATOM 1429 O O . ILE A 1 186 ? 9.043 3.265 3.085 1.00 95.50 186 ILE A O 1
ATOM 1433 N N . ALA A 1 187 ? 9.078 1.501 4.485 1.00 94.38 187 ALA A N 1
ATOM 1434 C CA . ALA A 1 187 ? 7.643 1.513 4.751 1.00 94.38 187 ALA A CA 1
ATOM 1435 C C . ALA A 1 187 ? 7.207 2.846 5.376 1.00 94.38 187 ALA A C 1
ATOM 1437 O O . ALA A 1 187 ? 6.274 3.469 4.879 1.00 94.38 187 ALA A O 1
ATOM 1438 N N . GLU A 1 188 ? 7.927 3.338 6.387 1.00 92.75 188 GLU A N 1
ATOM 1439 C CA . GLU A 1 188 ? 7.664 4.637 7.017 1.00 92.75 188 GLU A CA 1
ATOM 1440 C C . GLU A 1 188 ? 7.843 5.797 6.029 1.00 92.75 188 GLU A C 1
ATOM 1442 O O . GLU A 1 188 ? 6.992 6.682 5.928 1.00 92.75 188 GLU A O 1
ATOM 1447 N N . PHE A 1 189 ? 8.901 5.763 5.211 1.00 93.75 189 PHE A N 1
ATOM 1448 C CA . PHE A 1 189 ? 9.101 6.741 4.143 1.00 93.75 189 PHE A CA 1
ATOM 1449 C C . PHE A 1 189 ? 7.904 6.801 3.185 1.00 93.75 189 PHE A C 1
ATOM 1451 O O . PHE A 1 189 ? 7.479 7.895 2.811 1.00 93.75 189 PHE A O 1
ATOM 1458 N N . MET A 1 190 ? 7.344 5.651 2.799 1.00 94.75 190 MET A N 1
ATOM 1459 C CA . MET A 1 190 ? 6.167 5.583 1.932 1.00 94.75 190 MET A CA 1
ATOM 1460 C C . MET A 1 190 ? 4.877 5.981 2.668 1.00 94.75 190 MET A C 1
ATOM 1462 O O . MET A 1 190 ? 4.084 6.736 2.101 1.00 94.75 190 MET A O 1
ATOM 1466 N N . LYS A 1 191 ? 4.694 5.578 3.936 1.00 93.38 191 LYS A N 1
ATOM 1467 C CA . LYS A 1 191 ? 3.558 5.984 4.789 1.00 93.38 191 LYS A CA 1
ATOM 1468 C C . LYS A 1 191 ? 3.491 7.504 4.939 1.00 93.38 191 LYS A C 1
ATOM 1470 O O . LYS A 1 191 ? 2.422 8.089 4.792 1.00 93.38 191 LYS A O 1
ATOM 1475 N N . GLN A 1 192 ? 4.627 8.181 5.103 1.00 92.19 192 GLN A N 1
ATOM 1476 C CA . GLN A 1 192 ? 4.673 9.648 5.137 1.00 92.19 192 GLN A CA 1
ATOM 1477 C C . GLN A 1 192 ? 4.229 10.299 3.820 1.00 92.19 192 GLN A C 1
ATOM 1479 O O . GLN A 1 192 ? 3.676 11.398 3.828 1.00 92.19 192 GLN A O 1
ATOM 1484 N N . ARG A 1 193 ? 4.467 9.657 2.668 1.00 92.75 193 ARG A N 1
ATOM 1485 C CA . ARG A 1 193 ? 3.966 10.158 1.374 1.00 92.75 193 ARG A CA 1
ATOM 1486 C C . ARG A 1 193 ? 2.469 9.949 1.242 1.00 92.75 193 ARG A C 1
ATOM 1488 O O . ARG A 1 193 ? 1.790 10.867 0.793 1.00 92.75 193 ARG A O 1
ATOM 1495 N N . LEU A 1 194 ? 1.975 8.797 1.688 1.00 94.19 194 LEU A N 1
ATOM 1496 C CA . LEU A 1 194 ? 0.546 8.525 1.764 1.00 94.19 194 LEU A CA 1
ATOM 1497 C C . LEU A 1 194 ? -0.163 9.558 2.653 1.00 94.19 194 LEU A C 1
ATOM 1499 O O . LEU A 1 194 ? -1.157 10.141 2.231 1.00 94.19 194 LEU A O 1
ATOM 1503 N N . ARG A 1 195 ? 0.402 9.855 3.832 1.00 94.31 195 ARG A N 1
ATOM 1504 C CA . ARG A 1 195 ? -0.099 10.877 4.762 1.00 94.31 195 ARG A CA 1
ATOM 1505 C C . ARG A 1 195 ? -0.273 12.233 4.083 1.00 94.31 195 ARG A C 1
ATOM 1507 O O . ARG A 1 195 ? -1.361 12.799 4.113 1.00 94.31 195 ARG A O 1
ATOM 1514 N N . ASN A 1 196 ? 0.787 12.732 3.447 1.00 92.50 196 ASN A N 1
ATOM 1515 C CA . ASN A 1 196 ? 0.754 14.031 2.773 1.00 92.50 196 ASN A CA 1
ATOM 1516 C C . ASN A 1 196 ? -0.252 14.041 1.616 1.00 92.50 196 ASN A C 1
ATOM 1518 O O . ASN A 1 196 ? -1.022 14.983 1.491 1.00 92.50 196 ASN A O 1
ATOM 1522 N N . MET A 1 197 ? -0.301 12.967 0.822 1.00 93.38 197 MET A N 1
ATOM 1523 C CA . MET A 1 197 ? -1.256 12.841 -0.278 1.00 93.38 197 MET A CA 1
ATOM 1524 C C . MET A 1 197 ? -2.713 12.894 0.208 1.00 93.38 197 MET A C 1
ATOM 1526 O O . MET A 1 197 ? -3.538 13.543 -0.426 1.00 93.38 197 MET A O 1
ATOM 1530 N N . LEU A 1 198 ? -3.042 12.238 1.326 1.00 94.06 198 LEU A N 1
ATOM 1531 C CA . LEU A 1 198 ? -4.395 12.272 1.893 1.00 94.06 198 LEU A CA 1
ATOM 1532 C C . LEU A 1 198 ? -4.763 13.664 2.420 1.00 94.06 198 LEU A C 1
ATOM 1534 O O . LEU A 1 198 ? -5.884 14.125 2.206 1.00 94.06 198 LEU A O 1
ATOM 1538 N N . MET A 1 199 ? -3.813 14.353 3.054 1.00 93.75 199 MET A N 1
ATOM 1539 C CA . MET A 1 199 ? -4.005 15.738 3.486 1.00 93.75 199 MET A CA 1
ATOM 1540 C C . MET A 1 199 ? -4.224 16.685 2.300 1.00 93.75 199 MET A C 1
ATOM 1542 O O . MET A 1 199 ? -5.135 17.509 2.342 1.00 93.75 199 MET A O 1
ATOM 1546 N N . ASP A 1 200 ? -3.448 16.534 1.224 1.00 91.69 200 ASP A N 1
ATOM 1547 C CA . ASP A 1 200 ? -3.596 17.328 -0.003 1.00 91.69 200 ASP A CA 1
ATOM 1548 C C . ASP A 1 200 ? -4.946 17.062 -0.702 1.00 91.69 200 ASP A C 1
ATOM 1550 O O . ASP A 1 200 ? -5.492 17.943 -1.363 1.00 91.69 200 ASP A O 1
ATOM 1554 N N . GLN A 1 201 ? -5.528 15.870 -0.514 1.00 91.38 201 GLN A N 1
ATOM 1555 C CA . GLN A 1 201 ? -6.886 15.520 -0.961 1.00 91.38 201 GLN A CA 1
ATOM 1556 C C . GLN A 1 201 ? -8.001 16.097 -0.065 1.00 91.38 201 GLN A C 1
ATOM 1558 O O . GLN A 1 201 ? -9.181 15.871 -0.338 1.00 91.38 201 GLN A O 1
ATOM 1563 N N . GLY A 1 202 ? -7.660 16.842 0.991 1.00 91.88 202 GLY A N 1
ATOM 1564 C CA . GLY A 1 202 ? -8.618 17.484 1.893 1.00 91.88 202 GLY A CA 1
ATOM 1565 C C . GLY A 1 202 ? -9.124 16.596 3.033 1.00 91.88 202 GLY A C 1
ATOM 1566 O O . GLY A 1 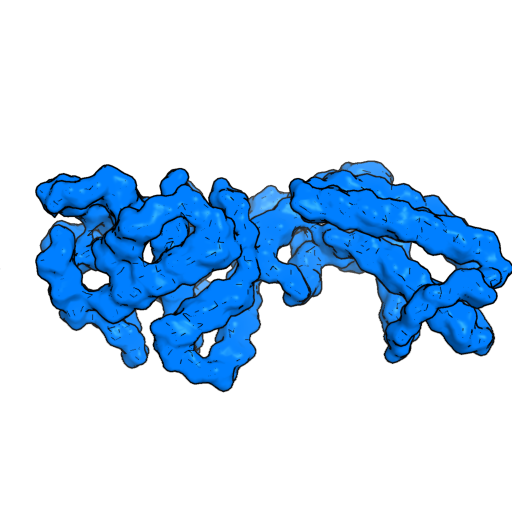202 ? -10.101 16.957 3.690 1.00 91.88 202 GLY A O 1
ATOM 1567 N N . ILE A 1 203 ? -8.489 15.447 3.287 1.00 93.56 203 ILE A N 1
ATOM 1568 C CA . ILE A 1 203 ? -8.798 14.623 4.462 1.00 93.56 203 ILE A CA 1
ATOM 1569 C C . ILE A 1 203 ? -8.212 15.289 5.709 1.00 93.56 203 ILE A C 1
ATOM 1571 O O . ILE A 1 203 ? -7.063 15.740 5.708 1.00 93.56 203 ILE A O 1
ATOM 1575 N N . ARG A 1 204 ? -9.001 15.353 6.788 1.00 91.75 204 ARG A N 1
ATOM 1576 C CA . ARG A 1 204 ? -8.564 15.956 8.055 1.00 91.75 204 ARG A CA 1
ATOM 1577 C C . ARG A 1 204 ? -7.328 15.242 8.613 1.00 91.75 204 ARG A C 1
ATOM 1579 O O . ARG A 1 204 ? -7.252 14.017 8.585 1.00 91.75 204 ARG A O 1
ATOM 1586 N N . TYR A 1 205 ? -6.379 16.004 9.162 1.00 91.44 205 TYR A N 1
ATOM 1587 C CA . TYR A 1 205 ? -5.108 15.457 9.658 1.00 91.44 205 TYR A CA 1
ATOM 1588 C C . TYR A 1 205 ? -5.300 14.379 10.738 1.00 91.44 205 TYR A C 1
ATOM 1590 O O . TYR A 1 205 ? -4.587 13.383 10.737 1.00 91.44 205 TYR A O 1
ATOM 1598 N N . ASP A 1 206 ? -6.284 14.559 11.619 1.00 90.81 206 ASP A N 1
ATOM 1599 C CA . ASP A 1 206 ? -6.588 13.654 12.725 1.00 90.81 206 ASP A CA 1
ATOM 1600 C C . ASP A 1 206 ? -7.223 12.341 12.247 1.00 90.81 206 ASP A C 1
ATOM 1602 O O . ASP A 1 206 ? -6.920 11.281 12.782 1.00 90.81 206 ASP A O 1
ATOM 1606 N N . VAL A 1 207 ? -8.019 12.388 11.174 1.00 91.62 207 VAL A N 1
ATOM 1607 C CA . VAL A 1 207 ? -8.515 11.197 10.465 1.00 91.62 207 VAL A CA 1
ATOM 1608 C C . VAL A 1 207 ? -7.370 10.433 9.802 1.00 91.62 207 VAL A C 1
ATOM 1610 O O . VAL A 1 207 ? -7.329 9.205 9.867 1.00 91.62 207 VAL A O 1
ATOM 1613 N N . VAL A 1 208 ? -6.426 11.139 9.171 1.00 91.88 208 VAL A N 1
ATOM 1614 C CA . VAL A 1 208 ? -5.253 10.489 8.568 1.00 91.88 208 VAL A CA 1
ATOM 1615 C C . VAL A 1 208 ? -4.406 9.809 9.643 1.00 91.88 208 VAL A C 1
ATOM 1617 O O . VAL A 1 208 ? -4.033 8.648 9.481 1.00 91.88 208 VAL A O 1
ATOM 1620 N N . ASP A 1 209 ? -4.140 10.498 10.752 1.00 90.44 209 ASP A N 1
ATOM 1621 C CA . ASP A 1 209 ? -3.363 9.947 11.862 1.00 90.44 209 ASP A CA 1
ATOM 1622 C C . ASP A 1 209 ? -4.090 8.762 12.524 1.00 90.44 209 ASP A C 1
ATOM 1624 O O . ASP A 1 209 ? -3.445 7.765 12.841 1.00 90.44 209 ASP A O 1
ATOM 1628 N N . ALA A 1 210 ? -5.424 8.804 12.639 1.00 90.19 210 ALA A N 1
ATOM 1629 C CA . ALA A 1 210 ? -6.236 7.698 13.154 1.00 90.19 210 ALA A CA 1
ATOM 1630 C C . ALA A 1 210 ? -6.083 6.413 12.332 1.00 90.19 210 ALA A C 1
ATOM 1632 O O . ALA A 1 210 ? -5.965 5.324 12.893 1.00 90.19 210 ALA A O 1
ATOM 1633 N N . VAL A 1 211 ? -6.084 6.525 11.004 1.00 90.19 211 VAL A N 1
ATOM 1634 C CA . VAL A 1 211 ? -5.979 5.360 10.115 1.00 90.19 211 VAL A CA 1
ATOM 1635 C C . VAL A 1 211 ? -4.537 4.863 10.008 1.00 90.19 211 VAL A C 1
ATOM 1637 O O . VAL A 1 211 ? -4.305 3.658 9.984 1.00 90.19 211 VAL A O 1
ATOM 1640 N N . LEU A 1 212 ? -3.553 5.768 9.994 1.00 88.38 212 LEU A N 1
ATOM 1641 C CA . LEU A 1 212 ? -2.133 5.403 9.918 1.00 88.38 212 LEU A CA 1
ATOM 1642 C C . LEU A 1 212 ? -1.536 4.936 11.255 1.00 88.38 212 LEU A C 1
ATOM 1644 O O . LEU A 1 212 ? -0.426 4.397 11.262 1.00 88.38 212 LEU A O 1
ATOM 1648 N N . ALA A 1 213 ? -2.245 5.123 12.373 1.00 85.12 213 ALA A N 1
ATOM 1649 C CA . ALA A 1 213 ? -1.839 4.611 13.679 1.00 85.12 213 ALA A CA 1
ATOM 1650 C C . ALA A 1 213 ? -1.779 3.074 13.716 1.00 85.12 213 ALA A C 1
ATOM 1652 O O . ALA A 1 213 ? -0.984 2.521 14.482 1.00 85.12 213 ALA A O 1
ATOM 1653 N N . ASP A 1 214 ? -2.563 2.391 12.872 1.00 79.56 214 ASP A N 1
ATOM 1654 C CA . ASP A 1 214 ? -2.512 0.939 12.724 1.00 79.56 214 ASP A CA 1
ATOM 1655 C C . ASP A 1 214 ? -1.155 0.501 12.143 1.00 79.56 214 ASP A C 1
ATOM 1657 O O . ASP A 1 214 ? -0.839 0.675 10.963 1.00 79.56 214 ASP A O 1
ATOM 1661 N N . GLN A 1 215 ? -0.314 -0.063 13.012 1.00 72.56 215 GLN A N 1
ATOM 1662 C CA . GLN A 1 215 ? 1.008 -0.559 12.637 1.00 72.56 215 GLN A CA 1
ATOM 1663 C C . GLN A 1 215 ? 0.951 -1.919 11.936 1.00 72.56 215 GLN A C 1
ATOM 1665 O O . GLN A 1 215 ? 1.915 -2.279 11.260 1.00 72.56 215 GLN A O 1
ATOM 1670 N N . MET A 1 216 ? -0.137 -2.676 12.104 1.00 75.81 216 MET A N 1
ATOM 1671 C CA . MET A 1 216 ? -0.280 -4.008 11.514 1.00 75.81 216 MET A CA 1
ATOM 1672 C C . MET A 1 216 ? -0.715 -3.932 10.056 1.00 75.81 216 MET A C 1
ATOM 1674 O O . MET A 1 216 ? -0.359 -4.809 9.269 1.00 75.81 216 MET A O 1
ATOM 1678 N N . ASN A 1 217 ? -1.451 -2.882 9.697 1.00 83.69 217 ASN A N 1
ATOM 1679 C CA . ASN A 1 217 ? -1.896 -2.658 8.337 1.00 83.69 217 ASN A CA 1
ATOM 1680 C C . ASN A 1 217 ? -0.844 -1.916 7.499 1.00 83.69 217 ASN A C 1
ATOM 1682 O O . ASN A 1 217 ? -0.378 -0.816 7.822 1.00 83.69 217 ASN A O 1
ATOM 1686 N N . ASP A 1 218 ? -0.464 -2.544 6.395 1.00 88.88 218 ASP A N 1
ATOM 1687 C CA . ASP A 1 218 ? 0.496 -2.043 5.422 1.00 88.88 218 ASP A CA 1
ATOM 1688 C C . ASP A 1 218 ? -0.048 -2.049 3.987 1.00 88.88 218 ASP A C 1
ATOM 1690 O O . ASP A 1 218 ? 0.716 -1.841 3.043 1.00 88.88 218 ASP A O 1
ATOM 1694 N N . ASP A 1 219 ? -1.356 -2.255 3.830 1.00 93.75 219 ASP A N 1
ATOM 1695 C CA . ASP A 1 219 ? -2.060 -2.174 2.558 1.00 93.75 219 ASP A CA 1
ATOM 1696 C C . ASP A 1 219 ? -2.562 -0.745 2.339 1.00 93.75 219 ASP A C 1
ATOM 1698 O O . ASP A 1 219 ? -3.507 -0.262 2.962 1.00 93.75 219 ASP A O 1
ATOM 1702 N N . PHE A 1 220 ? -1.908 -0.041 1.422 1.00 94.31 220 PHE A N 1
ATOM 1703 C CA . PHE A 1 220 ? -2.236 1.349 1.134 1.00 94.31 220 PHE A CA 1
ATOM 1704 C C . PHE A 1 220 ? -3.621 1.534 0.514 1.00 94.31 220 PHE A C 1
ATOM 1706 O O . PHE A 1 220 ? -4.244 2.566 0.754 1.00 94.31 220 PHE A O 1
ATOM 1713 N N . THR A 1 221 ? -4.121 0.564 -0.247 1.00 94.06 221 THR A N 1
ATOM 1714 C CA . THR A 1 221 ? -5.445 0.654 -0.874 1.00 94.06 221 THR A CA 1
ATOM 1715 C C . THR A 1 221 ? -6.542 0.556 0.180 1.00 94.06 221 THR A C 1
ATOM 1717 O O . THR A 1 221 ? -7.461 1.378 0.198 1.00 94.06 221 THR A O 1
ATOM 1720 N N . ASP A 1 222 ? -6.383 -0.371 1.125 1.00 92.81 222 ASP A N 1
ATOM 1721 C CA . ASP A 1 222 ? -7.243 -0.503 2.305 1.00 92.81 222 ASP A CA 1
ATOM 1722 C C . ASP A 1 222 ? -7.180 0.762 3.197 1.00 92.81 222 ASP A C 1
ATOM 1724 O O . ASP A 1 222 ? -8.220 1.353 3.505 1.00 92.81 222 ASP A O 1
ATOM 1728 N N . LEU A 1 223 ? -5.980 1.269 3.516 1.00 93.06 223 LEU A N 1
ATOM 1729 C CA . LEU A 1 223 ? -5.809 2.478 4.339 1.00 93.06 223 LEU A CA 1
ATOM 1730 C C . LEU A 1 223 ? -6.477 3.720 3.721 1.00 93.06 223 LEU A C 1
ATOM 1732 O O . LEU A 1 223 ? -7.105 4.508 4.429 1.00 93.06 223 LEU A O 1
ATOM 1736 N N . VAL A 1 224 ? -6.393 3.915 2.402 1.00 93.44 224 VAL A N 1
ATOM 1737 C CA . VAL A 1 224 ? -7.062 5.054 1.745 1.00 93.44 224 VAL A CA 1
ATOM 1738 C C . VAL A 1 224 ? -8.579 4.919 1.782 1.00 93.44 224 VAL A C 1
ATOM 1740 O O . VAL A 1 224 ? -9.275 5.915 1.999 1.00 93.44 224 VAL A O 1
ATOM 1743 N N . ALA A 1 225 ? -9.107 3.713 1.583 1.00 92.62 225 ALA A N 1
ATOM 1744 C CA . ALA A 1 225 ? -10.541 3.468 1.656 1.00 92.62 225 ALA A CA 1
ATOM 1745 C C . ALA A 1 225 ? -11.085 3.725 3.076 1.00 92.62 225 ALA A C 1
ATOM 1747 O O . ALA A 1 225 ? -12.098 4.418 3.222 1.00 92.62 225 ALA A O 1
ATOM 1748 N N . ARG A 1 226 ? -10.356 3.299 4.118 1.00 93.06 226 ARG A N 1
ATOM 1749 C CA . ARG A 1 226 ? -10.645 3.638 5.524 1.00 93.06 226 ARG A CA 1
ATOM 1750 C C . ARG A 1 226 ? -10.626 5.139 5.774 1.00 93.06 226 ARG A C 1
ATOM 1752 O O . ARG A 1 226 ? -11.581 5.673 6.332 1.00 93.06 226 ARG A O 1
ATOM 1759 N N . ALA A 1 227 ? -9.576 5.832 5.327 1.00 93.12 227 ALA A N 1
ATOM 1760 C CA . ALA A 1 227 ? -9.427 7.273 5.529 1.00 93.12 227 ALA A CA 1
ATOM 1761 C C . ALA A 1 227 ? -10.573 8.063 4.885 1.00 93.12 227 ALA A C 1
ATOM 1763 O O . ALA A 1 227 ? -11.125 8.966 5.510 1.00 93.12 227 ALA A O 1
ATOM 1764 N N . LYS A 1 228 ? -10.984 7.697 3.665 1.00 92.81 228 LYS A N 1
ATOM 1765 C CA . LYS A 1 228 ? -12.123 8.328 2.984 1.00 92.81 228 LYS A CA 1
ATOM 1766 C C . LYS A 1 228 ? -13.438 8.077 3.720 1.00 92.81 228 LYS A C 1
ATOM 1768 O O . LYS A 1 228 ? -14.173 9.029 3.970 1.00 92.81 228 LYS A O 1
ATOM 1773 N N . ALA A 1 229 ? -13.713 6.828 4.098 1.00 92.75 229 ALA A N 1
ATOM 1774 C CA . ALA A 1 229 ? -14.934 6.474 4.818 1.00 92.75 229 ALA A CA 1
ATOM 1775 C C . ALA A 1 229 ? -15.018 7.172 6.182 1.00 92.75 229 ALA A C 1
ATOM 1777 O O . ALA A 1 229 ? -16.051 7.754 6.515 1.00 92.75 229 ALA A O 1
ATOM 1778 N N . LEU A 1 230 ? -13.916 7.185 6.936 1.00 91.94 230 LEU A N 1
ATOM 1779 C CA . LEU A 1 230 ? -13.842 7.851 8.230 1.00 91.94 230 LEU A CA 1
ATOM 1780 C C . LEU A 1 230 ? -13.993 9.370 8.091 1.00 91.94 230 LEU A C 1
ATOM 1782 O O . LEU A 1 230 ? -14.733 9.977 8.857 1.00 91.94 230 LEU A O 1
ATOM 1786 N N . ASN A 1 231 ? -13.378 9.989 7.079 1.00 93.38 231 ASN A N 1
ATOM 1787 C CA . ASN A 1 231 ? -13.529 11.424 6.823 1.00 93.38 231 ASN A CA 1
ATOM 1788 C C . ASN A 1 231 ? -14.984 11.808 6.520 1.00 93.38 231 ASN A C 1
ATOM 1790 O O . ASN A 1 231 ? -15.477 12.814 7.026 1.00 93.38 231 ASN A O 1
ATOM 1794 N N . SER A 1 232 ? -15.686 10.994 5.726 1.00 91.94 232 SER A N 1
ATOM 1795 C CA . SER A 1 232 ? -17.117 11.179 5.468 1.00 91.94 232 SER A CA 1
ATOM 1796 C C . SER A 1 232 ? -17.962 10.962 6.723 1.00 91.94 232 SER A C 1
ATOM 1798 O O . SER A 1 232 ? -18.885 11.734 6.974 1.00 91.94 232 SER A O 1
ATOM 1800 N N . PHE A 1 233 ? -17.639 9.955 7.535 1.00 91.31 233 PHE A N 1
ATOM 1801 C CA . PHE A 1 233 ? -18.355 9.673 8.775 1.00 91.31 233 PHE A CA 1
ATOM 1802 C C . PHE A 1 233 ? -18.197 10.784 9.809 1.00 91.31 233 PHE A C 1
ATOM 1804 O O . PHE A 1 233 ? -19.183 11.173 10.423 1.00 91.31 233 PHE A O 1
ATOM 1811 N N . VAL A 1 234 ? -16.999 11.348 9.970 1.00 89.12 234 VAL A N 1
ATOM 1812 C CA . VAL A 1 234 ? -16.733 12.442 10.920 1.00 89.12 234 VAL A CA 1
ATOM 1813 C C . VAL A 1 234 ? -17.566 13.697 10.613 1.00 89.12 234 VAL A C 1
ATOM 1815 O O . VAL A 1 234 ? -17.821 14.496 11.509 1.00 89.12 234 VAL A O 1
ATOM 1818 N N . ALA A 1 235 ? -18.044 13.862 9.377 1.00 88.38 235 ALA A N 1
ATOM 1819 C CA . ALA A 1 235 ? -18.972 14.931 9.007 1.00 88.38 235 ALA A CA 1
ATOM 1820 C C . ALA A 1 235 ? -20.450 14.639 9.362 1.00 88.38 235 ALA A C 1
ATOM 1822 O O . ALA A 1 235 ? -21.303 15.507 9.181 1.00 88.38 235 ALA A O 1
ATOM 1823 N N . SER A 1 236 ? -20.775 13.432 9.834 1.00 90.25 236 SER A N 1
ATOM 1824 C CA . SER A 1 236 ? -22.135 13.021 10.201 1.00 90.25 236 SER A CA 1
ATOM 1825 C C . SER A 1 236 ? -22.529 13.467 11.616 1.00 90.25 236 SER A C 1
ATOM 1827 O O . SER A 1 236 ? -21.683 13.718 12.473 1.00 90.25 236 SER A O 1
ATOM 1829 N N . ALA A 1 237 ? -23.838 13.515 11.888 1.00 88.69 237 ALA A N 1
ATOM 1830 C CA . ALA A 1 237 ? -24.373 13.868 13.207 1.00 88.69 237 ALA A CA 1
ATOM 1831 C C . ALA A 1 237 ? -24.104 12.803 14.291 1.00 88.69 237 ALA A C 1
ATOM 1833 O O . ALA A 1 237 ? -24.166 13.107 15.479 1.00 88.69 237 ALA A O 1
ATOM 1834 N N . GLU A 1 238 ? -23.807 11.566 13.889 1.00 87.62 238 GLU A N 1
ATOM 1835 C CA . GLU A 1 238 ? -23.598 10.417 14.783 1.00 87.62 238 GLU A CA 1
ATOM 1836 C C . GLU A 1 238 ? -22.142 10.319 15.270 1.00 87.62 238 GLU A C 1
ATOM 1838 O O . GLU A 1 238 ? -21.863 9.722 16.314 1.00 87.62 238 GLU A O 1
ATOM 1843 N N . ALA A 1 239 ? -21.206 10.947 14.549 1.00 88.31 239 ALA A N 1
ATOM 1844 C CA . ALA A 1 239 ? -19.780 10.870 14.843 1.00 88.31 239 ALA A CA 1
ATOM 1845 C C . ALA A 1 239 ? -19.387 11.336 16.253 1.00 88.31 239 ALA A C 1
ATOM 1847 O O . ALA A 1 239 ? -18.600 10.628 16.887 1.00 88.31 239 ALA A O 1
ATOM 1848 N N . PRO A 1 240 ? -19.917 12.451 16.803 1.00 90.62 240 PRO A N 1
ATOM 1849 C CA . PRO A 1 240 ? -19.528 12.892 18.138 1.00 90.62 240 PRO A CA 1
ATOM 1850 C C . PRO A 1 240 ? -19.811 11.845 19.222 1.00 90.62 240 PRO A C 1
ATOM 1852 O O . PRO A 1 240 ? -18.973 11.623 20.099 1.00 90.62 240 PRO A O 1
ATOM 1855 N N . ALA A 1 241 ? -20.955 11.160 19.132 1.00 90.31 241 ALA A N 1
ATOM 1856 C CA . ALA A 1 241 ? -21.357 10.150 20.104 1.00 90.31 241 ALA A CA 1
ATOM 1857 C C . ALA A 1 241 ? -20.464 8.902 20.026 1.00 90.31 241 ALA A C 1
ATOM 1859 O O . ALA A 1 241 ? -19.986 8.421 21.056 1.00 90.31 241 ALA A O 1
ATOM 1860 N N . LEU A 1 242 ? -20.168 8.422 18.810 1.00 89.62 242 LEU A N 1
ATOM 1861 C CA . LEU A 1 242 ? -19.279 7.274 18.620 1.00 89.62 242 LEU A CA 1
ATOM 1862 C C . LEU A 1 242 ? -17.840 7.582 19.051 1.00 89.62 242 LEU A C 1
ATOM 1864 O O . LEU A 1 242 ? -17.245 6.792 19.780 1.00 89.62 242 LEU A O 1
ATOM 1868 N N . ILE A 1 243 ? -17.289 8.734 18.654 1.00 89.38 243 ILE A N 1
ATOM 1869 C CA . ILE A 1 243 ? -15.921 9.138 19.014 1.00 89.38 243 ILE A CA 1
ATOM 1870 C C . ILE A 1 243 ? -15.782 9.264 20.536 1.00 89.38 243 ILE A C 1
ATOM 1872 O O . ILE A 1 243 ? -14.799 8.787 21.109 1.00 89.38 243 ILE A O 1
ATOM 1876 N N . GLN A 1 244 ? -16.772 9.850 21.217 1.00 89.56 244 GLN A N 1
ATOM 1877 C CA . GLN A 1 244 ? -16.760 9.964 22.675 1.00 89.56 244 GLN A CA 1
ATOM 1878 C C . GLN A 1 244 ? -16.813 8.584 23.348 1.00 89.56 244 GLN A C 1
ATOM 1880 O O . GLN A 1 244 ? -16.022 8.316 24.259 1.00 89.56 244 GLN A O 1
ATOM 1885 N N . ALA A 1 245 ? -17.705 7.699 22.893 1.00 88.75 245 ALA A N 1
ATOM 1886 C CA . ALA A 1 245 ? -17.809 6.334 23.402 1.00 88.75 245 ALA A CA 1
ATOM 1887 C C . ALA A 1 245 ? -16.494 5.558 23.197 1.00 88.75 245 ALA A C 1
ATOM 1889 O O . ALA A 1 245 ? -15.931 5.039 24.162 1.00 88.75 245 ALA A O 1
ATOM 1890 N N . ALA A 1 246 ? -15.945 5.565 21.979 1.00 88.00 246 ALA A N 1
ATOM 1891 C CA . ALA A 1 246 ? -14.697 4.887 21.633 1.00 88.00 246 ALA A CA 1
ATOM 1892 C C . ALA A 1 246 ? -13.498 5.427 22.431 1.00 88.00 246 ALA A C 1
ATOM 1894 O O . ALA A 1 246 ? -12.714 4.654 22.977 1.00 88.00 246 ALA A O 1
ATOM 1895 N N . THR A 1 247 ? -13.399 6.748 22.615 1.00 88.12 247 THR A N 1
ATOM 1896 C CA . THR A 1 247 ? -12.330 7.375 23.412 1.00 88.12 247 THR A CA 1
ATOM 1897 C C . THR A 1 247 ? -12.371 6.930 24.876 1.00 88.12 247 THR A C 1
ATOM 1899 O O . THR A 1 247 ? -11.330 6.654 25.481 1.00 88.12 247 THR A O 1
ATOM 1902 N N . ARG A 1 248 ? -13.568 6.824 25.470 1.00 88.06 248 ARG A N 1
ATOM 1903 C CA . ARG A 1 248 ? -13.737 6.317 26.844 1.00 88.06 248 ARG A CA 1
ATOM 1904 C C . ARG A 1 248 ? -13.292 4.863 26.962 1.00 88.06 248 ARG A C 1
ATOM 1906 O O . ARG A 1 248 ? -12.545 4.534 27.886 1.00 88.06 248 ARG A O 1
ATOM 1913 N N . VAL A 1 249 ? -13.713 4.023 26.017 1.00 88.19 249 VAL A N 1
ATOM 1914 C CA . VAL A 1 249 ? -13.320 2.611 25.937 1.00 88.19 249 VAL A CA 1
ATOM 1915 C C . VAL A 1 249 ? -11.796 2.495 25.797 1.00 88.19 249 VAL A C 1
ATOM 1917 O O . VAL A 1 249 ? -11.152 1.834 26.614 1.00 88.19 249 VAL A O 1
ATOM 1920 N N . ALA A 1 250 ? -11.193 3.204 24.841 1.00 86.69 250 ALA A N 1
ATOM 1921 C CA . ALA A 1 250 ? -9.757 3.177 24.573 1.00 86.69 250 ALA A CA 1
ATOM 1922 C C . ALA A 1 250 ? -8.918 3.634 25.779 1.00 86.69 250 ALA A C 1
ATOM 1924 O O . ALA A 1 250 ? -7.909 3.008 26.109 1.00 86.69 250 ALA A O 1
ATOM 1925 N N . ASN A 1 251 ? -9.343 4.687 26.485 1.00 87.56 251 ASN A N 1
ATOM 1926 C CA . ASN A 1 251 ? -8.639 5.178 27.671 1.00 87.56 251 ASN A CA 1
ATOM 1927 C C . ASN A 1 251 ? -8.683 4.201 28.850 1.00 87.56 251 ASN A C 1
ATOM 1929 O O . ASN A 1 251 ? -7.720 4.129 29.613 1.00 87.56 251 ASN A O 1
ATOM 1933 N N . LEU A 1 252 ? -9.764 3.435 29.001 1.00 85.69 252 LEU A N 1
ATOM 1934 C CA . LEU A 1 252 ? -9.829 2.376 30.008 1.00 85.69 252 LEU A CA 1
ATOM 1935 C C . LEU A 1 252 ? -9.010 1.151 29.610 1.00 85.69 252 LEU A C 1
ATOM 1937 O O . LEU A 1 252 ? -8.348 0.574 30.470 1.00 85.69 252 LEU A O 1
ATOM 1941 N N . CYS A 1 253 ? -8.963 0.815 28.320 1.00 84.81 253 CYS A N 1
ATOM 1942 C CA . CYS A 1 253 ? -8.133 -0.281 27.819 1.00 84.81 253 CYS A CA 1
ATOM 1943 C C . CYS A 1 253 ? -6.628 -0.046 28.048 1.00 84.81 253 CYS A C 1
ATOM 1945 O O . CYS A 1 253 ? -5.876 -1.006 28.163 1.00 84.81 253 CYS A O 1
ATOM 1947 N N . LYS A 1 254 ? -6.167 1.206 28.205 1.00 84.19 254 LYS A N 1
ATOM 1948 C CA . LYS A 1 254 ? -4.773 1.513 28.602 1.00 84.19 254 LYS A CA 1
ATOM 1949 C C . LYS A 1 254 ? -4.398 0.982 29.994 1.00 84.19 254 LYS A C 1
ATOM 1951 O O . LYS A 1 254 ? -3.218 0.937 30.318 1.00 84.19 254 LYS A O 1
ATOM 1956 N N . LYS A 1 255 ? -5.381 0.620 30.827 1.00 79.38 255 LYS A N 1
ATOM 1957 C CA . LYS A 1 255 ? -5.182 0.046 32.170 1.00 79.38 255 LYS A CA 1
ATOM 1958 C C . LYS A 1 255 ? -5.159 -1.488 32.174 1.00 79.38 255 LYS A C 1
ATOM 1960 O O . LYS A 1 255 ? -5.167 -2.081 33.250 1.00 79.38 255 LYS A O 1
ATOM 1965 N N . ILE A 1 256 ? -5.203 -2.121 31.002 1.00 80.19 256 ILE A N 1
ATOM 1966 C CA . ILE A 1 256 ? -5.066 -3.571 30.868 1.00 80.19 256 ILE A CA 1
ATOM 1967 C C . ILE A 1 256 ? -3.596 -3.922 31.085 1.00 80.19 256 ILE A C 1
ATOM 1969 O O . ILE A 1 256 ? -2.738 -3.527 30.302 1.00 80.19 256 ILE A O 1
ATOM 1973 N N . GLU A 1 257 ? -3.322 -4.638 32.172 1.00 72.25 257 GLU A N 1
ATOM 1974 C CA . GLU A 1 257 ? -1.991 -5.172 32.481 1.00 72.25 257 GLU A CA 1
ATOM 1975 C C . GLU A 1 257 ? -1.818 -6.587 31.909 1.00 72.25 257 GLU A C 1
ATOM 1977 O O . GLU A 1 257 ? -0.729 -6.942 31.464 1.00 72.25 257 GLU A O 1
ATOM 1982 N N . GLU A 1 258 ? -2.905 -7.368 31.861 1.00 72.50 258 GLU A N 1
ATOM 1983 C CA . GLU A 1 258 ? -2.939 -8.735 31.334 1.00 72.50 258 GLU A CA 1
ATOM 1984 C C . GLU A 1 258 ? -4.160 -8.934 30.426 1.00 72.50 258 GLU A C 1
ATOM 1986 O O . GLU A 1 258 ? -5.293 -8.610 30.798 1.00 72.50 258 GLU A O 1
ATOM 1991 N N . GLU A 1 259 ? -3.938 -9.493 29.235 1.00 72.81 259 GLU A N 1
ATOM 1992 C CA . GLU A 1 259 ? -5.026 -9.930 28.362 1.00 72.81 259 GLU A CA 1
ATOM 1993 C C . GLU A 1 259 ? -5.727 -11.146 28.973 1.00 72.81 259 GLU A C 1
ATOM 1995 O O . GLU A 1 259 ? -5.097 -12.126 29.373 1.00 72.81 259 GLU A O 1
ATOM 2000 N N . SER A 1 260 ? -7.054 -11.091 29.039 1.00 76.12 260 SER A N 1
ATOM 2001 C CA . SER A 1 260 ? -7.874 -12.178 29.565 1.00 76.12 260 SER A CA 1
ATOM 2002 C C . SER A 1 260 ? -9.055 -12.445 28.643 1.00 76.12 260 SER A C 1
ATOM 2004 O O . SER A 1 260 ? -9.554 -11.546 27.968 1.00 76.12 260 SER A O 1
ATOM 2006 N N . ALA A 1 261 ? -9.485 -13.704 28.583 1.00 81.50 261 ALA A N 1
ATOM 2007 C CA . ALA A 1 261 ? -10.664 -14.076 27.817 1.00 81.50 261 ALA A CA 1
ATOM 2008 C C . ALA A 1 261 ? -11.937 -13.634 28.548 1.00 81.50 261 ALA A C 1
ATOM 2010 O O . ALA A 1 261 ? -12.024 -13.726 29.776 1.00 81.50 261 ALA A O 1
ATOM 2011 N N . ILE A 1 262 ? -12.942 -13.216 27.779 1.00 85.12 262 ILE A N 1
ATOM 2012 C CA . ILE A 1 262 ? -14.251 -12.870 28.326 1.00 85.12 262 ILE A CA 1
ATOM 2013 C C . ILE A 1 262 ? -14.902 -14.134 28.892 1.00 85.12 262 ILE A C 1
ATOM 2015 O O . ILE A 1 262 ? -15.025 -15.155 28.214 1.00 85.12 262 ILE A O 1
ATOM 2019 N N . ASN A 1 263 ? -15.343 -14.047 30.140 1.00 85.31 263 ASN A N 1
ATOM 2020 C CA . ASN A 1 263 ? -16.033 -15.099 30.857 1.00 85.31 263 ASN A CA 1
ATOM 2021 C C . ASN A 1 263 ? -17.470 -14.648 31.196 1.00 85.31 263 ASN A C 1
ATOM 2023 O O . ASN A 1 263 ? -17.667 -13.887 32.150 1.00 85.31 263 ASN A O 1
ATOM 2027 N N . PRO A 1 264 ? -18.490 -15.156 30.475 1.00 85.56 264 PRO A N 1
ATOM 2028 C CA . PRO A 1 264 ? -19.887 -14.812 30.733 1.00 85.56 264 PRO A CA 1
ATOM 2029 C C . PRO A 1 264 ? -20.409 -15.222 32.115 1.00 85.56 264 PRO A C 1
ATOM 2031 O O . PRO A 1 264 ? -21.407 -14.677 32.574 1.00 85.56 264 PRO A O 1
ATOM 2034 N N . GLN A 1 265 ? -19.760 -16.172 32.797 1.00 85.81 265 GLN A N 1
ATOM 2035 C CA . GLN A 1 265 ? -20.155 -16.588 34.148 1.00 85.81 265 GLN A CA 1
ATOM 2036 C C . GLN A 1 265 ? -19.777 -15.557 35.219 1.00 85.81 265 GLN A C 1
ATOM 2038 O O . GLN A 1 265 ? -20.282 -15.631 36.336 1.00 85.81 265 GLN A O 1
ATOM 2043 N N . LEU A 1 266 ? -18.897 -14.607 34.892 1.00 83.81 266 LEU A N 1
ATOM 2044 C CA . LEU A 1 266 ? -18.520 -13.503 35.774 1.00 83.81 266 LEU A CA 1
ATOM 2045 C C . LEU A 1 266 ? -19.387 -12.257 35.557 1.00 83.81 266 LEU A C 1
ATOM 2047 O O . LEU A 1 266 ? -19.092 -11.222 36.153 1.00 83.81 266 LEU A O 1
ATOM 2051 N N . PHE A 1 267 ? -20.421 -12.332 34.708 1.00 86.19 267 PHE A N 1
ATOM 2052 C CA . PHE A 1 267 ? -21.316 -11.203 34.506 1.00 86.19 267 PHE A CA 1
ATOM 2053 C C . PHE A 1 267 ? -22.218 -10.997 35.726 1.00 86.19 267 PHE A C 1
ATOM 2055 O O . PHE A 1 267 ? -22.984 -11.883 36.106 1.00 86.19 267 PHE A O 1
ATOM 2062 N N . ALA A 1 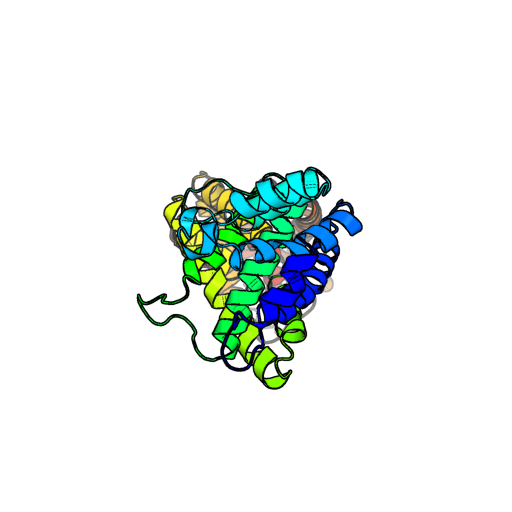268 ? -22.117 -9.820 36.336 1.00 80.44 268 ALA A N 1
ATOM 2063 C CA . ALA A 1 268 ? -22.868 -9.429 37.525 1.00 80.44 268 ALA A CA 1
ATOM 2064 C C . ALA A 1 268 ? -24.062 -8.523 37.189 1.00 80.44 268 ALA A C 1
ATOM 2066 O O . ALA A 1 268 ? -25.053 -8.515 37.919 1.00 80.44 268 ALA A O 1
ATOM 2067 N N . VAL A 1 269 ? -23.979 -7.770 36.087 1.00 85.75 269 VAL A N 1
ATOM 2068 C CA . VAL A 1 269 ? -24.987 -6.780 35.681 1.00 85.75 269 VAL A CA 1
ATOM 2069 C C . VAL A 1 269 ? -25.508 -7.115 34.285 1.00 85.75 269 VAL A C 1
ATOM 2071 O O . VAL A 1 269 ? -24.738 -7.480 33.398 1.00 85.75 269 VAL A O 1
ATOM 2074 N N . GLU A 1 270 ? -26.815 -6.954 34.056 1.00 86.38 270 GLU A N 1
ATOM 2075 C CA . GLU A 1 270 ? -27.451 -7.237 32.756 1.00 86.38 270 GLU A CA 1
ATOM 2076 C C . GLU A 1 270 ? -26.806 -6.448 31.601 1.00 86.38 270 GLU A C 1
ATOM 2078 O O . GLU A 1 270 ? -26.664 -6.967 30.492 1.00 86.38 270 GLU A O 1
ATOM 2083 N N . ALA A 1 271 ? -26.345 -5.222 31.875 1.00 86.12 271 ALA A N 1
ATOM 2084 C CA . ALA A 1 271 ? -25.647 -4.371 30.915 1.00 86.12 271 ALA A CA 1
ATOM 2085 C C . ALA A 1 271 ? -24.366 -5.015 30.343 1.00 86.12 271 ALA A C 1
ATOM 2087 O O . ALA A 1 271 ? -24.038 -4.782 29.182 1.00 86.12 271 ALA A O 1
ATOM 2088 N N . GLU A 1 272 ? -23.671 -5.868 31.106 1.00 87.50 272 GLU A N 1
ATOM 2089 C CA . GLU A 1 272 ? -22.470 -6.584 30.645 1.00 87.50 272 GLU A CA 1
ATOM 2090 C C . GLU A 1 272 ? -22.833 -7.639 29.595 1.00 87.50 272 GLU A C 1
ATOM 2092 O O . GLU A 1 272 ? -22.220 -7.706 28.529 1.00 87.50 272 GLU A O 1
ATOM 2097 N N . GLY A 1 273 ? -23.888 -8.415 29.862 1.00 87.75 273 GLY A N 1
ATOM 2098 C CA . GLY A 1 273 ? -24.414 -9.397 28.917 1.00 87.75 273 GLY A CA 1
ATOM 2099 C C . GLY A 1 273 ? -24.990 -8.743 27.660 1.00 87.75 273 GLY A C 1
ATOM 2100 O O . GLY A 1 273 ? -24.761 -9.227 26.551 1.00 87.75 273 GLY A O 1
ATOM 2101 N N . ALA A 1 274 ? -25.688 -7.614 27.813 1.00 89.75 274 ALA A N 1
ATOM 2102 C CA . ALA A 1 274 ? -26.216 -6.842 26.691 1.00 89.75 274 ALA A CA 1
ATOM 2103 C C . ALA A 1 274 ? -25.092 -6.302 25.791 1.00 89.75 274 ALA A C 1
ATOM 2105 O O . ALA A 1 274 ? -25.153 -6.481 24.573 1.00 89.75 274 ALA A O 1
ATOM 2106 N N . LEU A 1 275 ? -24.045 -5.709 26.379 1.00 90.38 275 LEU A N 1
ATOM 2107 C CA . LEU A 1 275 ? -22.882 -5.216 25.640 1.00 90.38 275 LEU A CA 1
ATOM 2108 C C . LEU A 1 275 ? -22.127 -6.357 24.952 1.00 90.38 275 LEU A C 1
ATOM 2110 O O . LEU A 1 275 ? -21.770 -6.227 23.785 1.00 90.38 275 LEU A O 1
ATOM 2114 N N . HIS A 1 276 ? -21.936 -7.491 25.628 1.00 91.44 276 HIS A N 1
ATOM 2115 C CA . HIS A 1 276 ? -21.294 -8.667 25.042 1.00 91.44 276 HIS A CA 1
ATOM 2116 C C . HIS A 1 276 ? -22.058 -9.198 23.823 1.00 91.44 276 HIS A C 1
ATOM 2118 O O . HIS A 1 276 ? -21.465 -9.425 22.770 1.00 91.44 276 HIS A O 1
ATOM 2124 N N . ASN A 1 277 ? -23.381 -9.342 23.928 1.00 91.12 277 ASN A N 1
ATOM 2125 C CA . ASN A 1 277 ? -24.209 -9.809 22.815 1.00 91.12 277 ASN A CA 1
ATOM 2126 C C . ASN A 1 277 ? -24.200 -8.819 21.641 1.00 91.12 277 ASN A C 1
ATOM 2128 O O . ASN A 1 277 ? -24.094 -9.240 20.488 1.00 91.12 277 ASN A O 1
ATOM 2132 N N . ALA A 1 278 ? -24.269 -7.515 21.928 1.00 91.56 278 ALA A N 1
ATOM 2133 C CA . ALA A 1 278 ? -24.175 -6.472 20.912 1.00 91.56 278 ALA A CA 1
ATOM 2134 C C . ALA A 1 278 ? -22.803 -6.484 20.216 1.00 91.56 278 ALA A C 1
ATOM 2136 O O . ALA A 1 278 ? -22.743 -6.449 18.989 1.00 91.56 278 ALA A O 1
ATOM 2137 N N . ALA A 1 279 ? -21.712 -6.616 20.977 1.00 90.19 279 ALA A N 1
ATOM 2138 C CA . ALA A 1 279 ? -20.356 -6.709 20.444 1.00 90.19 279 ALA A CA 1
ATOM 2139 C C . ALA A 1 279 ? -20.167 -7.962 19.575 1.00 90.19 279 ALA A C 1
ATOM 2141 O O . ALA A 1 279 ? -19.622 -7.869 18.480 1.00 90.19 279 ALA A O 1
ATOM 2142 N N . MET A 1 280 ? -20.670 -9.126 19.998 1.00 90.44 280 MET A N 1
ATOM 2143 C CA . MET A 1 280 ? -20.616 -10.346 19.183 1.00 90.44 280 MET A CA 1
ATOM 2144 C C . MET A 1 280 ? -21.383 -10.204 17.862 1.00 90.44 280 MET A C 1
ATOM 2146 O O . MET A 1 280 ? -20.891 -10.629 16.815 1.00 90.44 280 MET A O 1
ATOM 2150 N N . ALA A 1 281 ? -22.580 -9.609 17.899 1.00 90.62 281 ALA A N 1
ATOM 2151 C CA . ALA A 1 281 ? -23.379 -9.374 16.700 1.00 90.62 281 ALA A CA 1
ATOM 2152 C C . ALA A 1 281 ? -22.678 -8.394 15.745 1.00 90.62 281 ALA A C 1
ATOM 2154 O O . ALA A 1 281 ? -22.502 -8.710 14.569 1.00 90.62 281 ALA A O 1
ATOM 2155 N N . ALA A 1 282 ? -22.205 -7.258 16.267 1.00 90.25 282 ALA A N 1
ATOM 2156 C CA . ALA A 1 282 ? -21.481 -6.258 15.490 1.00 90.25 282 ALA A CA 1
ATOM 2157 C C . ALA A 1 282 ? -20.173 -6.820 14.914 1.00 90.25 282 ALA A C 1
ATOM 2159 O O . ALA A 1 282 ? -19.885 -6.602 13.746 1.00 90.25 282 ALA A O 1
ATOM 2160 N N . SER A 1 283 ? -19.415 -7.611 15.680 1.00 88.75 283 SER A N 1
ATOM 2161 C CA . SER A 1 283 ? -18.171 -8.243 15.218 1.00 88.75 283 SER A CA 1
ATOM 2162 C C . SER A 1 283 ? -18.387 -9.110 13.973 1.00 88.75 283 SER A C 1
ATOM 2164 O O . SER A 1 283 ? -17.603 -9.046 13.025 1.00 88.75 283 SER A O 1
ATOM 2166 N N . LYS A 1 284 ? -19.485 -9.876 13.929 1.00 90.00 284 LYS A N 1
ATOM 2167 C CA . LYS A 1 284 ? -19.828 -10.704 12.768 1.00 90.00 284 LYS A CA 1
ATOM 2168 C C . LYS A 1 284 ? -20.122 -9.858 11.528 1.00 90.00 284 LYS A C 1
ATOM 2170 O O . LYS A 1 284 ? -19.599 -10.159 10.456 1.00 90.00 284 LYS A O 1
ATOM 2175 N N . GLU A 1 285 ? -20.942 -8.821 11.668 1.00 90.06 285 GLU A N 1
ATOM 2176 C CA . GLU A 1 285 ? -21.305 -7.942 10.549 1.00 90.06 285 GLU A CA 1
ATOM 2177 C C . GLU A 1 285 ? -20.107 -7.103 10.080 1.00 90.06 285 GLU A C 1
ATOM 2179 O O . GLU A 1 285 ? -19.862 -6.990 8.879 1.00 90.06 285 GLU A O 1
ATOM 2184 N N . VAL A 1 286 ? -19.286 -6.614 11.014 1.00 88.94 286 VAL A N 1
ATOM 2185 C CA . VAL A 1 286 ? -18.036 -5.902 10.723 1.00 88.94 286 VAL A CA 1
ATOM 2186 C C . VAL A 1 286 ? -17.058 -6.789 9.970 1.00 88.94 286 VAL A C 1
ATOM 2188 O O . VAL A 1 286 ? -16.480 -6.329 8.991 1.00 88.94 286 VAL A O 1
ATOM 2191 N N . LEU A 1 287 ? -16.907 -8.063 10.344 1.00 86.75 287 LEU A N 1
ATOM 2192 C CA . LEU A 1 287 ? -16.057 -8.992 9.600 1.00 86.75 287 LEU A CA 1
ATOM 2193 C C . LEU A 1 287 ? -16.545 -9.155 8.151 1.00 86.75 287 LEU A C 1
ATOM 2195 O O . LEU A 1 287 ? -15.745 -9.102 7.218 1.00 86.75 287 LEU A O 1
ATOM 2199 N N . VAL A 1 288 ? -17.857 -9.299 7.941 1.00 89.19 288 VAL A N 1
ATOM 2200 C CA . VAL A 1 288 ? -18.441 -9.407 6.594 1.00 89.19 288 VAL A CA 1
ATOM 2201 C C . VAL A 1 288 ? -18.224 -8.121 5.790 1.00 89.19 288 VAL A C 1
ATOM 2203 O O . VAL A 1 288 ? -17.799 -8.193 4.636 1.00 89.19 288 VAL A O 1
ATOM 2206 N N . ALA A 1 289 ? -18.474 -6.952 6.376 1.00 88.81 289 ALA A N 1
ATOM 2207 C CA . ALA A 1 289 ? -18.280 -5.664 5.715 1.00 88.81 289 ALA A CA 1
ATOM 2208 C C . ALA A 1 289 ? -16.798 -5.389 5.402 1.00 88.81 289 ALA A C 1
ATOM 2210 O O . ALA A 1 289 ? -16.468 -4.980 4.287 1.00 88.81 289 ALA A O 1
ATOM 2211 N N . ALA A 1 290 ? -15.896 -5.712 6.332 1.00 84.44 290 ALA A N 1
ATOM 2212 C CA . ALA A 1 290 ? -14.453 -5.565 6.164 1.00 84.44 290 ALA A CA 1
ATOM 2213 C C . ALA A 1 290 ? -13.912 -6.442 5.025 1.00 84.44 290 ALA A C 1
ATOM 2215 O O . ALA A 1 290 ? -13.106 -5.968 4.232 1.00 84.44 290 ALA A O 1
ATOM 2216 N N . THR A 1 291 ? -14.409 -7.678 4.855 1.00 84.94 291 THR A N 1
ATOM 2217 C CA . THR A 1 291 ? -14.017 -8.521 3.701 1.00 84.94 291 THR A CA 1
ATOM 2218 C C . THR A 1 291 ? -14.443 -7.950 2.345 1.00 84.94 291 THR A C 1
ATOM 2220 O O . THR A 1 291 ? -13.903 -8.346 1.315 1.00 84.94 291 THR A O 1
ATOM 2223 N N . LYS A 1 292 ? -15.410 -7.026 2.334 1.00 86.50 292 LYS A N 1
ATOM 2224 C CA . LYS A 1 292 ? -15.888 -6.322 1.138 1.00 86.50 292 LYS A CA 1
ATOM 2225 C C . LYS A 1 292 ? -15.323 -4.906 1.012 1.00 86.50 292 LYS A C 1
ATOM 2227 O O . LYS A 1 292 ? -15.724 -4.205 0.087 1.00 86.50 292 LYS A O 1
ATOM 2232 N N . TYR A 1 293 ? -14.433 -4.488 1.915 1.00 86.44 293 TYR A N 1
ATOM 2233 C CA . TYR A 1 293 ? -13.897 -3.124 1.978 1.00 86.44 293 TYR A CA 1
ATOM 2234 C C . TYR A 1 293 ? -14.987 -2.040 2.148 1.00 86.44 293 TYR A C 1
ATOM 2236 O O . TYR A 1 293 ? -14.789 -0.881 1.783 1.00 86.44 293 TYR A O 1
ATOM 2244 N N . ASP A 1 294 ? -16.148 -2.397 2.716 1.00 90.06 294 ASP A N 1
ATOM 2245 C CA . ASP A 1 294 ? -17.255 -1.467 2.977 1.00 90.06 294 ASP A CA 1
ATOM 2246 C C . ASP A 1 294 ? -17.137 -0.869 4.385 1.00 90.06 294 ASP A C 1
ATOM 2248 O O . ASP A 1 294 ? -17.806 -1.275 5.339 1.00 90.06 294 ASP A O 1
ATOM 2252 N N . TYR A 1 295 ? -16.244 0.107 4.533 1.00 91.62 295 TYR A N 1
ATOM 2253 C CA . TYR A 1 295 ? -15.996 0.741 5.830 1.00 91.62 295 TYR A CA 1
ATOM 2254 C C . TYR A 1 295 ? -17.131 1.660 6.290 1.00 91.62 295 TYR A C 1
ATOM 2256 O O . TYR A 1 295 ? -17.222 1.954 7.480 1.00 91.62 295 TYR A O 1
ATOM 2264 N N . ALA A 1 296 ? -18.009 2.100 5.385 1.00 90.19 296 ALA A N 1
ATOM 2265 C CA . ALA A 1 296 ? -19.203 2.843 5.773 1.00 90.19 296 ALA A CA 1
ATOM 2266 C C . ALA A 1 296 ? -20.161 1.931 6.552 1.00 90.19 296 ALA A C 1
ATOM 2268 O O . ALA A 1 296 ? -20.644 2.319 7.616 1.00 90.19 296 ALA A O 1
ATOM 2269 N N . ALA A 1 297 ? -20.360 0.694 6.081 1.00 90.50 297 ALA A N 1
ATOM 2270 C CA . ALA A 1 297 ? -21.108 -0.317 6.821 1.00 90.50 297 ALA A CA 1
ATOM 2271 C C . ALA A 1 297 ? -20.425 -0.685 8.150 1.00 90.50 297 ALA A C 1
ATOM 2273 O O . ALA A 1 297 ? -21.106 -0.781 9.169 1.00 90.50 297 ALA A O 1
ATOM 2274 N N . VAL A 1 298 ? -19.089 -0.809 8.180 1.00 90.69 298 VAL A N 1
ATOM 2275 C CA . VAL A 1 298 ? -18.345 -1.051 9.436 1.00 90.69 298 VAL A CA 1
ATOM 2276 C C . VAL A 1 298 ? -18.621 0.047 10.471 1.00 90.69 298 VAL A C 1
ATOM 2278 O O . VAL A 1 298 ? -18.914 -0.258 11.626 1.00 90.69 298 VAL A O 1
ATOM 2281 N N . LEU A 1 299 ? -18.570 1.320 10.067 1.00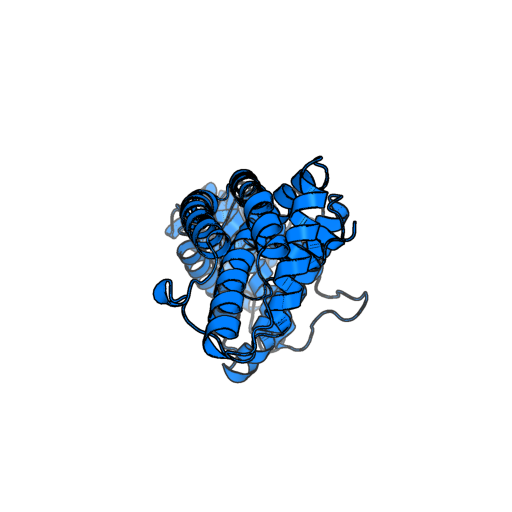 90.00 299 LEU A N 1
ATOM 2282 C CA . LEU A 1 299 ? -18.845 2.446 10.966 1.00 90.00 299 LEU A CA 1
ATOM 2283 C C . LEU A 1 299 ? -20.308 2.469 11.421 1.00 90.00 299 LEU A C 1
ATOM 2285 O O . LEU A 1 299 ? -20.567 2.723 12.593 1.00 90.00 299 LEU A O 1
ATOM 2289 N N . ALA A 1 300 ? -21.256 2.137 10.542 1.00 90.44 300 ALA A N 1
ATOM 2290 C CA . ALA A 1 300 ? -22.667 2.034 10.906 1.00 90.44 300 ALA A CA 1
ATOM 2291 C C . ALA A 1 300 ? -22.924 0.941 11.962 1.00 90.44 300 ALA A C 1
ATOM 2293 O O . ALA A 1 300 ? -23.724 1.143 12.876 1.00 90.44 300 ALA A O 1
ATOM 2294 N N . GLU A 1 301 ? -22.226 -0.197 11.890 1.00 90.81 301 GLU A N 1
ATOM 2295 C CA . GLU A 1 301 ? -22.287 -1.223 12.941 1.00 90.81 301 GLU A CA 1
ATOM 2296 C C . GLU A 1 301 ? -21.642 -0.745 14.248 1.00 90.81 301 GLU A C 1
ATOM 2298 O O . GLU A 1 301 ? -22.178 -0.999 15.327 1.00 90.81 301 GLU A O 1
ATOM 2303 N N . ALA A 1 302 ? -20.539 0.007 14.173 1.00 89.44 302 ALA A N 1
ATOM 2304 C CA . ALA A 1 302 ? -19.913 0.598 15.352 1.00 89.44 302 ALA A CA 1
ATOM 2305 C C . ALA A 1 302 ? -20.837 1.613 16.057 1.00 89.44 302 ALA A C 1
ATOM 2307 O O . ALA A 1 302 ? -20.888 1.631 17.287 1.00 89.44 302 ALA A O 1
ATOM 2308 N N . VAL A 1 303 ? -21.626 2.400 15.312 1.00 90.88 303 VAL A N 1
ATOM 2309 C CA . VAL A 1 303 ? -22.625 3.329 15.881 1.00 90.88 303 VAL A CA 1
ATOM 2310 C C . VAL A 1 303 ? -23.663 2.596 16.736 1.00 90.88 303 VAL A C 1
ATOM 2312 O O . VAL A 1 303 ? -24.036 3.092 17.797 1.00 90.88 303 VAL A O 1
ATOM 2315 N N . LYS A 1 304 ? -24.082 1.381 16.358 1.00 91.12 304 LYS A N 1
ATOM 2316 C CA . LYS A 1 304 ? -25.050 0.593 17.149 1.00 91.12 304 LYS A CA 1
ATOM 2317 C C . LYS A 1 304 ? -24.524 0.195 18.530 1.00 91.12 304 LYS A C 1
ATOM 2319 O O . LYS A 1 304 ? -25.318 -0.150 19.402 1.00 91.12 304 LYS A O 1
ATOM 2324 N N . LEU A 1 305 ? -23.207 0.233 18.742 1.00 90.88 305 LEU A N 1
ATOM 2325 C CA . LEU A 1 305 ? -22.596 -0.044 20.042 1.00 90.88 305 LEU A CA 1
ATOM 2326 C C . LEU A 1 305 ? -22.639 1.156 20.993 1.00 90.88 305 LEU A C 1
ATOM 2328 O O . LEU A 1 305 ? -22.420 0.961 22.185 1.00 90.88 305 LEU A O 1
ATOM 2332 N N . VAL A 1 306 ? -22.962 2.367 20.525 1.00 91.06 306 VAL A N 1
ATOM 2333 C CA . VAL A 1 306 ? -22.989 3.578 21.364 1.00 91.06 306 VAL A CA 1
ATOM 2334 C C . VAL A 1 306 ? -23.955 3.431 22.542 1.00 91.06 306 VAL A C 1
ATOM 2336 O O . VAL A 1 306 ? -23.547 3.637 23.686 1.00 91.06 306 VAL A O 1
ATOM 2339 N N . ASP A 1 307 ? -25.200 3.016 22.295 1.00 91.44 307 ASP A N 1
ATOM 2340 C CA . ASP A 1 307 ? -26.203 2.863 23.358 1.00 91.44 307 ASP A CA 1
ATOM 2341 C C . ASP A 1 307 ? -25.820 1.761 24.371 1.00 91.44 307 ASP A C 1
ATOM 2343 O O . ASP A 1 307 ? -25.816 2.042 25.575 1.00 91.44 307 ASP A O 1
ATOM 2347 N N . PRO A 1 308 ? -25.414 0.540 23.947 1.00 91.38 308 PRO A N 1
ATOM 2348 C CA . PRO A 1 308 ? -24.878 -0.472 24.859 1.00 91.38 308 PRO A CA 1
ATOM 2349 C C . PRO A 1 308 ? -23.663 -0.008 25.673 1.00 91.38 308 PRO A C 1
ATOM 2351 O O . PRO A 1 308 ? -23.567 -0.338 26.854 1.00 91.38 308 PRO A O 1
ATOM 2354 N N . ILE A 1 309 ? -22.740 0.754 25.072 1.00 90.88 309 ILE A N 1
ATOM 2355 C CA . ILE A 1 309 ? -21.552 1.281 25.760 1.00 90.88 309 ILE A CA 1
ATOM 2356 C C . ILE A 1 309 ? -21.958 2.292 26.834 1.00 90.88 309 ILE A C 1
ATOM 2358 O O . ILE A 1 309 ? -21.459 2.229 27.958 1.00 90.88 309 ILE A O 1
ATOM 2362 N N . ASN A 1 310 ? -22.862 3.217 26.508 1.00 90.56 310 ASN A N 1
ATOM 2363 C CA . ASN A 1 310 ? -23.337 4.218 27.459 1.00 90.56 310 ASN A CA 1
ATOM 2364 C C . ASN A 1 310 ? -24.042 3.554 28.641 1.00 90.56 310 ASN A C 1
ATOM 2366 O O . ASN A 1 310 ? -23.670 3.819 29.782 1.00 90.56 310 ASN A O 1
ATOM 2370 N N . LYS A 1 311 ? -24.951 2.608 28.373 1.00 90.12 311 LYS A N 1
ATOM 2371 C CA . LYS A 1 311 ? -25.641 1.847 29.421 1.00 90.12 311 LYS A CA 1
ATOM 2372 C C . LYS A 1 311 ? -24.669 1.053 30.296 1.00 90.12 311 LYS A C 1
ATOM 2374 O O . LYS A 1 311 ? -24.786 1.064 31.515 1.00 90.12 311 LYS A O 1
ATOM 2379 N N . PHE A 1 312 ? -23.666 0.409 29.696 1.00 91.00 312 PHE A N 1
ATOM 2380 C CA . PHE A 1 312 ? -22.611 -0.265 30.455 1.00 91.00 312 PHE A CA 1
ATOM 2381 C C . PHE A 1 312 ? -21.883 0.708 31.386 1.00 91.00 312 PHE A C 1
ATOM 2383 O O . PHE A 1 312 ? -21.677 0.400 32.551 1.00 91.00 312 PHE A O 1
ATOM 2390 N N . PHE A 1 313 ? -21.520 1.899 30.915 1.00 88.00 313 PHE A N 1
ATOM 2391 C CA . PHE A 1 313 ? -20.833 2.872 31.760 1.00 88.00 313 PHE A CA 1
ATOM 2392 C C . PHE A 1 313 ? -21.708 3.533 32.831 1.00 88.00 313 PHE A C 1
ATOM 2394 O O . PHE A 1 313 ? -21.156 4.035 33.811 1.00 88.00 313 PHE A O 1
ATOM 2401 N N . GLU A 1 314 ? -23.021 3.590 32.631 1.00 88.44 314 GLU A N 1
ATOM 2402 C CA . GLU A 1 314 ? -23.983 4.067 33.628 1.00 88.44 314 GLU A CA 1
ATOM 2403 C C . GLU A 1 314 ? -24.196 3.028 34.735 1.00 88.44 314 GLU A C 1
ATOM 2405 O O . GLU A 1 314 ? -24.163 3.374 35.916 1.00 88.44 314 GLU A O 1
ATOM 2410 N N . ASP A 1 315 ? -24.343 1.756 34.356 1.00 86.25 315 ASP A N 1
ATOM 2411 C CA . ASP A 1 315 ? -24.737 0.677 35.268 1.00 86.25 315 ASP A CA 1
ATOM 2412 C C . ASP A 1 315 ? -23.541 -0.071 35.893 1.00 86.25 315 ASP A C 1
ATOM 2414 O O . ASP A 1 315 ? -23.698 -0.755 36.908 1.00 86.25 315 ASP A O 1
ATOM 2418 N N . VAL A 1 316 ? -22.344 0.011 35.296 1.00 84.00 316 VAL A N 1
ATOM 2419 C CA . VAL A 1 316 ? -21.195 -0.843 35.642 1.00 84.00 316 VAL A CA 1
ATOM 2420 C C . VAL A 1 316 ? -19.969 -0.030 36.057 1.00 84.00 316 VAL A C 1
ATOM 2422 O O . VAL A 1 316 ? -19.372 0.722 35.283 1.00 84.00 316 VAL A O 1
ATOM 2425 N N . MET A 1 317 ? -19.496 -0.271 37.282 1.00 84.00 317 MET A N 1
ATOM 2426 C CA . MET A 1 317 ? -18.224 0.265 37.765 1.00 84.00 317 MET A CA 1
ATOM 2427 C C . MET A 1 317 ? -17.058 -0.625 37.311 1.00 84.00 317 MET A C 1
ATOM 2429 O O . MET A 1 317 ? -16.810 -1.692 37.860 1.00 84.00 317 MET A O 1
ATOM 2433 N N . VAL A 1 318 ? -16.311 -0.189 36.293 1.00 79.50 318 VAL A N 1
ATOM 2434 C CA . VAL A 1 318 ? -15.243 -1.001 35.664 1.00 79.50 318 VAL A CA 1
ATOM 2435 C C . VAL A 1 318 ? -14.116 -1.385 36.632 1.00 79.50 318 VAL A C 1
ATOM 2437 O O . VAL A 1 318 ? -13.559 -2.477 36.535 1.00 79.50 318 VAL A O 1
ATOM 2440 N N . MET A 1 319 ? -13.781 -0.502 37.574 1.00 81.75 319 MET A N 1
ATOM 2441 C CA . MET A 1 319 ? -12.738 -0.743 38.576 1.00 81.75 319 MET A CA 1
ATOM 2442 C C . MET A 1 319 ? -13.339 -1.445 39.799 1.00 81.75 319 MET A C 1
ATOM 2444 O O . MET A 1 319 ? -13.618 -0.796 40.803 1.00 81.75 319 MET A O 1
ATOM 2448 N N . ASP A 1 320 ? -13.566 -2.751 39.670 1.00 81.69 320 ASP A N 1
ATOM 2449 C CA . ASP A 1 320 ? -14.075 -3.609 40.747 1.00 81.69 320 ASP A CA 1
ATOM 2450 C C . ASP A 1 320 ? -12.962 -4.024 41.731 1.00 81.69 320 ASP A C 1
ATOM 2452 O O . ASP A 1 320 ? -11.780 -4.036 41.371 1.00 81.69 320 ASP A O 1
ATOM 2456 N N . GLU A 1 321 ? -13.341 -4.377 42.962 1.00 79.81 321 GLU A N 1
ATOM 2457 C CA . GLU A 1 321 ? -12.424 -4.920 43.971 1.00 79.81 321 GLU A CA 1
ATOM 2458 C C . GLU A 1 321 ? -12.006 -6.361 43.635 1.00 79.81 321 GLU A C 1
ATOM 2460 O O . GLU A 1 321 ? -10.863 -6.746 43.899 1.00 79.81 321 GLU A O 1
ATOM 2465 N N . ASP A 1 322 ? -12.890 -7.155 43.009 1.00 84.00 322 ASP A N 1
ATOM 2466 C CA . ASP A 1 322 ? -12.518 -8.477 42.497 1.00 84.00 322 ASP A CA 1
ATOM 2467 C C . ASP A 1 322 ? -11.754 -8.325 41.175 1.00 84.00 322 ASP A C 1
ATOM 2469 O O . ASP A 1 322 ? -12.302 -7.970 40.125 1.00 84.00 322 ASP A O 1
ATOM 2473 N N . VAL A 1 323 ? -10.465 -8.669 41.219 1.00 84.56 323 VAL A N 1
ATOM 2474 C CA . VAL A 1 323 ? -9.552 -8.647 40.069 1.00 84.56 323 VAL A CA 1
ATOM 2475 C C . VAL A 1 323 ? -10.108 -9.439 38.880 1.00 84.56 323 VAL A C 1
ATOM 2477 O O . VAL A 1 323 ? -9.917 -9.035 37.735 1.00 84.56 323 VAL A O 1
ATOM 2480 N N . ARG A 1 324 ? -10.845 -10.532 39.115 1.00 84.62 324 ARG A N 1
ATOM 2481 C CA . ARG A 1 324 ? -11.423 -11.357 38.042 1.00 84.62 324 ARG A CA 1
ATOM 2482 C C . ARG A 1 324 ? -12.552 -10.630 37.317 1.00 84.62 324 ARG A C 1
ATOM 2484 O O . ARG A 1 324 ? -12.617 -10.688 36.092 1.00 84.62 324 ARG A O 1
ATOM 2491 N N . VAL A 1 325 ? -13.415 -9.931 38.056 1.00 84.62 325 VAL A N 1
ATOM 2492 C CA . VAL A 1 325 ? -14.526 -9.149 37.487 1.00 84.62 325 VAL A CA 1
ATOM 2493 C C . VAL A 1 325 ? -13.983 -7.926 36.753 1.00 84.62 325 VAL A C 1
ATOM 2495 O O . VAL A 1 325 ? -14.369 -7.675 35.612 1.00 84.62 325 VAL A O 1
ATOM 2498 N N . LYS A 1 326 ? -13.016 -7.221 37.354 1.00 85.44 326 LYS A N 1
ATOM 2499 C CA . LYS A 1 326 ? -12.289 -6.118 36.711 1.00 85.44 326 LYS A CA 1
ATOM 2500 C C . LYS A 1 326 ? -11.679 -6.556 35.374 1.00 85.44 326 LYS A C 1
ATOM 2502 O O . LYS A 1 326 ? -11.911 -5.906 34.356 1.00 85.44 326 LYS A O 1
ATOM 2507 N N . ASN A 1 327 ? -10.931 -7.660 35.361 1.00 85.56 327 ASN A N 1
ATOM 2508 C CA . ASN A 1 327 ? -10.279 -8.157 34.148 1.00 85.56 327 ASN A CA 1
ATOM 2509 C C . ASN A 1 327 ? -11.302 -8.584 33.085 1.00 85.56 327 ASN A C 1
ATOM 2511 O O . ASN A 1 327 ? -11.137 -8.236 31.920 1.00 85.56 327 ASN A O 1
ATOM 2515 N N . ASN A 1 328 ? -12.407 -9.224 33.480 1.00 86.56 328 ASN A N 1
ATOM 2516 C CA . ASN A 1 328 ? -13.487 -9.587 32.560 1.00 86.56 328 ASN A CA 1
ATOM 2517 C C . ASN A 1 328 ? -14.160 -8.360 31.912 1.00 86.56 328 ASN A C 1
ATOM 2519 O O . ASN A 1 328 ? -14.393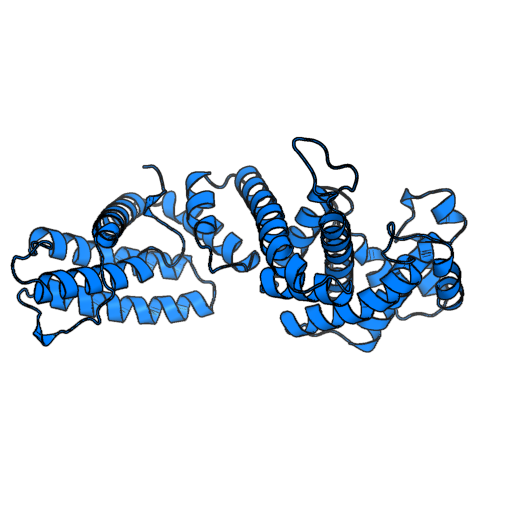 -8.333 30.705 1.00 86.56 328 ASN A O 1
ATOM 2523 N N . ARG A 1 329 ? -14.433 -7.312 32.700 1.00 87.69 329 ARG A N 1
ATOM 2524 C CA . ARG A 1 329 ? -14.984 -6.039 32.202 1.00 87.69 329 ARG A CA 1
ATOM 2525 C C . ARG A 1 329 ? -14.023 -5.345 31.240 1.00 87.69 329 ARG A C 1
ATOM 2527 O O . ARG A 1 329 ? -14.451 -4.825 30.214 1.00 87.69 329 ARG A O 1
ATOM 2534 N N . LEU A 1 330 ? -12.727 -5.351 31.549 1.00 86.88 330 LEU A N 1
ATOM 2535 C CA . LEU A 1 330 ? -11.700 -4.803 30.665 1.00 86.88 330 LEU A CA 1
ATOM 2536 C C . LEU A 1 330 ? -11.559 -5.608 29.365 1.00 86.88 330 LEU A C 1
ATOM 2538 O O . LEU A 1 330 ? -11.425 -5.003 28.307 1.00 86.88 330 LEU A O 1
ATOM 2542 N N . ALA A 1 331 ? -11.654 -6.939 29.421 1.00 87.38 331 ALA A N 1
ATOM 2543 C CA . ALA A 1 331 ? -11.665 -7.795 28.236 1.00 87.38 331 ALA A CA 1
ATOM 2544 C C . ALA A 1 331 ? -12.876 -7.509 27.333 1.00 87.38 331 ALA A C 1
ATOM 2546 O O . ALA A 1 331 ? -12.740 -7.426 26.113 1.00 87.38 331 ALA A O 1
ATOM 2547 N N . LEU A 1 332 ? -14.054 -7.282 27.925 1.00 88.25 332 LEU A N 1
ATOM 2548 C CA . LEU A 1 332 ? -15.247 -6.873 27.184 1.00 88.25 332 LEU A CA 1
ATOM 2549 C C . LEU A 1 332 ? -15.050 -5.516 26.491 1.00 88.25 332 LEU A C 1
ATOM 2551 O O . LEU A 1 332 ? -15.379 -5.368 25.315 1.00 88.25 332 LEU A O 1
ATOM 2555 N N . LEU A 1 333 ? -14.468 -4.539 27.193 1.00 88.88 333 LEU A N 1
ATOM 2556 C CA . LEU A 1 333 ? -14.130 -3.238 26.611 1.00 88.88 333 LEU A CA 1
ATOM 2557 C C . LEU A 1 333 ? -13.074 -3.352 25.504 1.00 88.88 333 LEU A C 1
ATOM 2559 O O . LEU A 1 333 ? -13.180 -2.638 24.511 1.00 88.88 333 LEU A O 1
ATOM 2563 N N . ALA A 1 334 ? -12.102 -4.257 25.628 1.00 87.56 334 ALA A N 1
ATOM 2564 C CA . ALA A 1 334 ? -11.120 -4.518 24.578 1.00 87.56 334 ALA A CA 1
ATOM 2565 C C . ALA A 1 334 ? -11.789 -5.058 23.303 1.00 87.56 334 ALA A C 1
ATOM 2567 O O . ALA A 1 334 ? -11.561 -4.517 22.227 1.00 87.56 334 ALA A O 1
ATOM 2568 N N . ALA A 1 335 ? -12.713 -6.018 23.421 1.00 87.69 335 ALA A N 1
ATOM 2569 C CA . ALA A 1 335 ? -13.467 -6.517 22.267 1.00 87.69 335 ALA A CA 1
ATOM 2570 C C . ALA A 1 335 ? -14.305 -5.415 21.586 1.00 87.69 335 ALA A C 1
ATOM 2572 O O . ALA A 1 335 ? -14.392 -5.346 20.361 1.00 87.69 335 ALA A O 1
ATOM 2573 N N . VAL A 1 336 ? -14.898 -4.509 22.369 1.00 88.75 336 VAL A N 1
ATOM 2574 C CA . VAL A 1 336 ? -15.625 -3.341 21.841 1.00 88.75 336 VAL A CA 1
ATOM 2575 C C . VAL A 1 336 ? -14.677 -2.334 21.183 1.00 88.75 336 VAL A C 1
ATOM 2577 O O . VAL A 1 336 ? -15.015 -1.741 20.155 1.00 88.75 336 VAL A O 1
ATOM 2580 N N . LYS A 1 337 ? -13.482 -2.135 21.747 1.00 87.44 337 LYS A N 1
ATOM 2581 C CA . LYS A 1 337 ? -12.440 -1.288 21.161 1.00 87.44 337 LYS A CA 1
ATOM 2582 C C . LYS A 1 337 ? -12.050 -1.807 19.781 1.00 87.44 337 LYS A C 1
ATOM 2584 O O . LYS A 1 337 ? -12.006 -1.014 18.851 1.00 87.44 337 LYS A O 1
ATOM 2589 N N . ASP A 1 338 ? -11.839 -3.111 19.631 1.00 86.00 338 ASP A N 1
ATOM 2590 C CA . ASP A 1 338 ? -11.444 -3.709 18.351 1.00 86.00 338 ASP A CA 1
ATOM 2591 C C . ASP A 1 338 ? -12.500 -3.476 17.260 1.00 86.00 338 ASP A C 1
ATOM 2593 O O . ASP A 1 338 ? -12.160 -3.227 16.105 1.00 86.00 338 ASP A O 1
ATOM 2597 N N . ILE A 1 339 ? -13.785 -3.474 17.630 1.00 85.69 339 ILE A N 1
ATOM 2598 C CA . ILE A 1 339 ? -14.890 -3.182 16.707 1.00 85.69 339 ILE A CA 1
ATOM 2599 C C . ILE A 1 339 ? -14.972 -1.686 16.389 1.00 85.69 339 ILE A C 1
ATOM 2601 O O . ILE A 1 339 ? -15.078 -1.297 15.228 1.00 85.69 339 ILE A O 1
ATOM 2605 N N . THR A 1 340 ? -14.926 -0.826 17.406 1.00 84.31 340 THR A N 1
ATOM 2606 C CA . THR A 1 340 ? -15.066 0.627 17.208 1.00 84.31 340 THR A CA 1
ATOM 2607 C C . THR A 1 340 ? -13.848 1.235 16.511 1.00 84.31 340 THR A C 1
ATOM 2609 O O . THR A 1 340 ? -13.996 2.186 15.751 1.00 84.31 340 THR A O 1
ATOM 2612 N N . HIS A 1 341 ? -12.657 0.662 16.701 1.00 83.56 341 HIS A N 1
ATOM 2613 C CA . HIS A 1 341 ? -11.420 1.072 16.033 1.00 83.56 341 HIS A CA 1
ATOM 2614 C C . HIS A 1 341 ? -11.144 0.269 14.750 1.00 83.56 341 HIS A C 1
ATOM 2616 O O . HIS A 1 341 ? -10.073 0.401 14.159 1.00 83.56 341 HIS A O 1
ATOM 2622 N N . ALA A 1 342 ? -12.110 -0.524 14.273 1.00 83.12 342 ALA A N 1
ATOM 2623 C CA . ALA A 1 342 ? -11.940 -1.377 13.100 1.00 83.12 342 ALA A CA 1
ATOM 2624 C C . ALA A 1 342 ? -11.630 -0.605 11.810 1.00 83.12 342 ALA A C 1
ATOM 2626 O O . ALA A 1 342 ? -11.133 -1.222 10.876 1.00 83.12 342 ALA A O 1
ATOM 2627 N N . VAL A 1 343 ? -11.913 0.704 11.732 1.00 82.31 343 VAL A N 1
ATOM 2628 C CA . VAL A 1 343 ? -11.577 1.575 10.582 1.00 82.31 343 VAL A CA 1
ATOM 2629 C C . VAL A 1 343 ? -10.359 2.462 10.860 1.00 82.31 343 VAL A C 1
ATOM 2631 O O . VAL A 1 343 ? -9.600 2.758 9.943 1.00 82.31 343 VAL A O 1
ATOM 2634 N N . GLY A 1 344 ? -10.134 2.850 12.111 1.00 83.19 344 GLY A N 1
ATOM 2635 C CA . GLY A 1 344 ? -9.009 3.672 12.551 1.00 83.19 344 GLY A CA 1
ATOM 2636 C C . GLY A 1 344 ? -9.129 3.981 14.041 1.00 83.19 344 GLY A C 1
ATOM 2637 O O . GLY A 1 344 ? -10.191 3.784 14.633 1.00 83.19 344 GLY A O 1
ATOM 2638 N N . ASP A 1 345 ? -8.052 4.467 14.655 1.00 85.00 345 ASP A N 1
ATOM 2639 C CA . ASP A 1 345 ? -8.056 4.847 16.067 1.00 85.00 345 ASP A CA 1
ATOM 2640 C C . ASP A 1 345 ? -8.930 6.091 16.291 1.00 85.00 345 ASP A C 1
ATOM 2642 O O . ASP A 1 345 ? -8.494 7.228 16.126 1.00 85.00 345 ASP A O 1
ATOM 2646 N N . LEU A 1 346 ? -10.187 5.890 16.690 1.00 83.69 346 LEU A N 1
ATOM 2647 C CA . LEU A 1 346 ? -11.119 6.996 16.918 1.00 83.69 346 LEU A CA 1
ATOM 2648 C C . LEU A 1 346 ? -10.695 7.900 18.086 1.00 83.69 346 LEU A C 1
ATOM 2650 O O . LEU A 1 346 ? -11.170 9.029 18.176 1.00 83.69 346 LEU A O 1
ATOM 2654 N N . SER A 1 347 ? -9.795 7.439 18.963 1.00 80.12 347 SER A N 1
ATOM 2655 C CA . SER A 1 347 ? -9.361 8.200 20.138 1.00 80.12 347 SER A CA 1
ATOM 2656 C C . SER A 1 347 ? -8.406 9.355 19.821 1.00 80.12 347 SER A C 1
ATOM 2658 O O . SER A 1 347 ? -8.184 10.204 20.686 1.00 80.12 347 SER A O 1
ATOM 2660 N N . VAL A 1 348 ? -7.858 9.412 18.601 1.00 83.56 348 VAL A N 1
ATOM 2661 C CA . VAL A 1 348 ? -6.992 10.520 18.156 1.00 83.56 348 VAL A CA 1
ATOM 2662 C C . VAL A 1 348 ? -7.746 11.608 17.384 1.00 83.56 348 VAL A C 1
ATOM 2664 O O . VAL A 1 348 ? -7.159 12.643 17.071 1.00 83.56 348 VAL A O 1
ATOM 2667 N N . ILE A 1 349 ? -9.035 11.401 17.091 1.00 82.56 349 ILE A N 1
ATOM 2668 C CA . ILE A 1 349 ? -9.867 12.377 16.378 1.00 82.56 349 ILE A CA 1
ATOM 2669 C C . ILE A 1 349 ? -10.240 13.519 17.324 1.00 82.56 349 ILE A C 1
ATOM 2671 O O . ILE A 1 349 ? -10.764 13.292 18.416 1.00 82.56 349 ILE A O 1
ATOM 2675 N N . VAL A 1 350 ? -9.993 14.757 16.896 1.00 77.25 350 VAL A N 1
ATOM 2676 C CA . VAL A 1 350 ? -10.281 15.955 17.691 1.00 77.25 350 VAL A CA 1
ATOM 2677 C C . VAL A 1 350 ? -11.710 16.419 17.393 1.00 77.25 350 VAL A C 1
ATOM 2679 O O . VAL A 1 350 ? -12.086 16.581 16.227 1.00 77.25 350 VAL A O 1
ATOM 2682 N N . GLN A 1 351 ? -12.516 16.601 18.444 1.00 60.19 351 GLN A N 1
ATOM 2683 C CA . GLN A 1 351 ? -13.887 17.125 18.347 1.00 60.19 351 GLN A CA 1
ATOM 2684 C C . GLN A 1 351 ? -13.924 18.649 18.309 1.00 60.19 351 GLN A C 1
ATOM 2686 O O . GLN A 1 351 ? -13.175 19.276 19.095 1.00 60.19 351 GLN A O 1
#